Protein 5YKZ (pdb70)

B-factor: mean 19.12, std 8.6, range [11.11, 64.85]

Solvent-accessible surface area: 9987 Å² total; per-residue (Å²): 75,0,107,36,69,77,77,32,94,6,52,75,0,145,87,59,54,82,47,63,102,11,72,4,74,71,21,55,83,60,29,22,1,0,0,2,3,16,8,106,108,32,58,13,103,69,68,91,47,62,5,47,2,37,0,49,16,94,149,44,121,40,57,0,40,0,38,17,28,42,97,58,6,11,0,24,25,71,0,37,5,128,6,67,100,169,0,29,11,51,0,30,0,39,2,74,43,9,66,0,111,11,44,2,5,3,13,0,0,2,12,96,139,37,0,106,24,47,80,78,30,95,6,51,83,0,129,87,60,50,83,52,65,93,11,74,5,76,66,18,56,78,55,48,37,8,4,0,2,3,14,9,100,111,30,62,12,106,68,73,95,46,61,5,46,2,37,0,49,12,88,138,31,108,40,61,0,34,0,32,20,26,50,90,53,5,8,0,24,25,81,0,37,4,126,5,65,98,166,0,31,11,46,0,34,0,40,2,73,45,6,68,0,99,1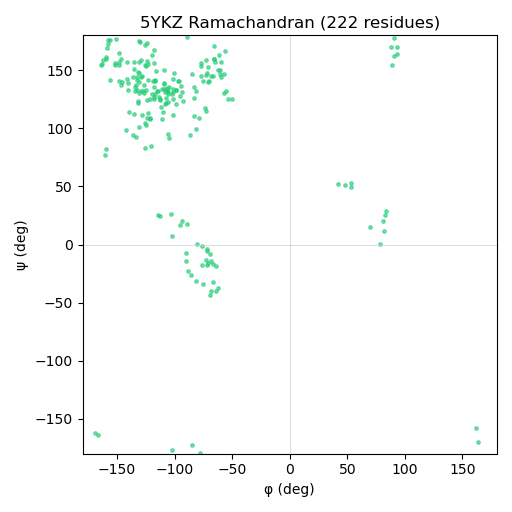7,46,2,5,4,16,0,0,10,53,46,124

Structure (mmCIF, N/CA/C/O backbone):
data_5YKZ
#
_entry.id   5YKZ
#
_cell.length_a   42.600
_cell.length_b   53.192
_cell.length_c   46.072
_cell.angle_alpha   90.00
_cell.angle_beta   109.38
_cell.angle_gamma   90.00
#
_symmetry.space_group_name_H-M   'P 1 21 1'
#
loop_
_entity.id
_entity.type
_entity.pdbx_description
1 polymer 'Capsid protein'
2 water water
#
loop_
_atom_site.group_PDB
_atom_site.id
_atom_site.type_symbol
_atom_site.label_atom_id
_atom_site.label_alt_id
_atom_site.label_comp_id
_atom_site.label_asym_id
_atom_site.label_entity_id
_atom_site.label_seq_id
_atom_site.pdbx_PDB_ins_code
_atom_site.Cartn_x
_atom_site.Cartn_y
_atom_site.Cartn_z
_atom_site.occupancy
_atom_site.B_iso_or_equiv
_atom_site.auth_seq_id
_atom_site.auth_comp_id
_atom_site.auth_asym_id
_atom_site.auth_atom_id
_atom_site.pdbx_PDB_model_num
ATOM 1 N N . ASP A 1 7 ? 1.185 23.837 11.782 1.00 30.69 7 ASP A N 1
ATOM 2 C CA . ASP A 1 7 ? 0.619 22.730 10.931 1.00 26.59 7 ASP A CA 1
ATOM 3 C C . ASP A 1 7 ? 0.972 21.361 11.528 1.00 23.62 7 ASP A C 1
ATOM 4 O O . ASP A 1 7 ? 1.659 21.325 12.565 1.00 26.08 7 ASP A O 1
ATOM 9 N N . VAL A 1 8 ? 0.395 20.316 10.939 1.00 18.53 8 VAL A N 1
ATOM 10 C CA . VAL A 1 8 ? 0.772 18.921 11.179 1.00 18.31 8 VAL A CA 1
ATOM 11 C C . VAL A 1 8 ? 0.995 18.290 9.891 1.00 18.00 8 VAL A C 1
ATOM 12 O O . VAL A 1 8 ? 0.109 18.401 9.011 1.00 21.05 8 VAL A O 1
ATOM 16 N N . ARG A 1 9 ? 2.100 17.572 9.722 1.00 15.08 9 ARG A N 1
ATOM 17 C CA . ARG A 1 9 ? 2.419 16.931 8.442 1.00 16.06 9 ARG A CA 1
ATOM 18 C C . ARG A 1 9 ? 3.034 15.590 8.619 1.00 14.92 9 ARG A C 1
ATOM 19 O O . ARG A 1 9 ? 3.679 15.344 9.614 1.00 15.78 9 ARG A O 1
ATOM 27 N N . VAL A 1 10 ? 2.929 14.759 7.599 1.00 15.19 10 VAL A N 1
ATOM 28 C CA . VAL A 1 10 ? 3.669 13.555 7.521 1.00 14.78 10 VAL A CA 1
ATOM 29 C C . VAL A 1 10 ? 5.055 13.893 7.076 1.00 15.27 10 VAL A C 1
ATOM 30 O O . VAL A 1 10 ? 5.266 14.262 5.891 1.00 20.13 10 VAL A O 1
ATOM 34 N N . ASP A 1 11 ? 6.031 13.791 7.939 1.00 14.51 11 ASP A N 1
ATOM 35 C CA . ASP A 1 11 ? 7.436 14.117 7.609 1.00 14.93 11 ASP A CA 1
ATOM 36 C C . ASP A 1 11 ? 8.116 12.981 6.904 1.00 16.91 11 ASP A C 1
ATOM 37 O O . ASP A 1 11 ? 9.165 13.243 6.250 1.00 18.43 11 ASP A O 1
ATOM 42 N N . LYS A 1 12 ? 7.752 11.763 7.192 1.00 16.00 12 LYS A N 1
ATOM 43 C CA . LYS A 1 12 ? 8.400 10.541 6.630 1.00 17.86 12 LYS A CA 1
ATOM 44 C C . LYS A 1 12 ? 7.427 9.408 6.676 1.00 16.48 12 LYS A C 1
ATOM 45 O O . LYS A 1 12 ? 6.620 9.357 7.584 1.00 16.84 12 LYS A O 1
ATOM 51 N N . ALA A 1 13 ? 7.388 8.546 5.669 1.00 16.90 13 ALA A N 1
ATOM 52 C CA . ALA A 1 13 ? 6.565 7.290 5.601 1.00 16.44 13 ALA A CA 1
ATOM 53 C C . ALA A 1 13 ? 7.574 6.144 5.491 1.00 16.19 13 ALA A C 1
ATOM 54 O O . ALA A 1 13 ? 8.490 6.180 4.641 1.00 16.41 13 ALA A O 1
ATOM 56 N N . VAL A 1 14 ? 7.497 5.175 6.377 1.00 13.90 14 VAL A N 1
ATOM 57 C CA . VAL A 1 14 ? 8.475 4.098 6.495 1.00 13.87 14 VAL A CA 1
ATOM 58 C C . VAL A 1 14 ? 7.754 2.769 6.556 1.00 12.85 14 VAL A C 1
ATOM 59 O O . VAL A 1 14 ? 6.671 2.708 7.169 1.00 14.83 14 VAL A O 1
ATOM 63 N N . ASN A 1 15 ? 8.311 1.730 6.054 1.00 12.13 15 ASN A N 1
ATOM 64 C CA . ASN A 1 15 ? 7.798 0.414 6.252 1.00 12.90 15 ASN A CA 1
ATOM 65 C C . ASN A 1 15 ? 8.267 -0.214 7.521 1.00 12.04 15 ASN A C 1
ATOM 66 O O . ASN A 1 15 ? 9.417 -0.017 7.944 1.00 12.60 15 ASN A O 1
ATOM 71 N N . PHE A 1 16 ? 7.436 -1.024 8.121 1.00 12.35 16 PHE A N 1
AT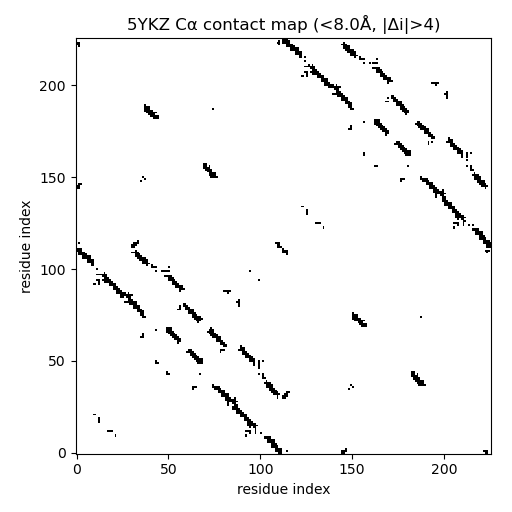OM 72 C CA . PHE A 1 16 ? 7.855 -1.872 9.229 1.00 12.29 16 PHE A CA 1
ATOM 73 C C . PHE A 1 16 ? 8.824 -2.948 8.734 1.00 12.44 16 PHE A C 1
ATOM 74 O O . PHE A 1 16 ? 8.688 -3.491 7.668 1.00 12.39 16 PHE A O 1
ATOM 82 N N . ILE A 1 17 ? 9.769 -3.257 9.625 1.00 12.37 17 ILE A N 1
ATOM 83 C CA . ILE A 1 17 ? 10.634 -4.399 9.420 1.00 12.83 17 ILE A CA 1
ATOM 84 C C . ILE A 1 17 ? 9.809 -5.685 9.487 1.00 12.43 17 ILE A C 1
ATOM 85 O O . ILE A 1 17 ? 8.634 -5.720 9.857 1.00 13.42 17 ILE A O 1
ATOM 90 N N . LYS A 1 18 ? 10.506 -6.734 9.114 1.00 12.88 18 LYS A N 1
ATOM 91 C CA . LYS A 1 18 ? 9.947 -8.094 8.969 1.00 13.62 18 LYS A CA 1
ATOM 92 C C . LYS A 1 18 ? 10.834 -8.996 9.838 1.00 13.89 18 LYS A C 1
ATOM 93 O O . LYS A 1 18 ? 11.787 -9.615 9.318 1.00 15.20 18 LYS A O 1
ATOM 99 N N . PRO A 1 19 ? 10.582 -9.073 11.134 1.00 13.97 19 PRO A N 1
ATOM 100 C CA . PRO A 1 19 ? 11.484 -9.843 11.999 1.00 14.53 19 PRO A CA 1
ATOM 101 C C . PRO A 1 19 ? 11.554 -11.289 11.620 1.00 15.04 19 PRO A C 1
ATOM 102 O O . PRO A 1 19 ? 10.592 -11.865 11.126 1.00 16.66 19 PRO A O 1
ATOM 106 N N . GLU A 1 20 ? 12.710 -11.887 11.882 1.00 16.16 20 GLU A N 1
ATOM 107 C CA . GLU A 1 20 ? 13.036 -13.184 11.387 1.00 17.44 20 GLU A CA 1
ATOM 108 C C . GLU A 1 20 ? 12.341 -14.369 12.106 1.00 16.22 20 GLU A C 1
ATOM 109 O O . GLU A 1 20 ? 12.128 -15.428 11.519 1.00 17.30 20 GLU A O 1
ATOM 115 N N . VAL A 1 21 ? 12.107 -14.236 13.401 1.00 14.70 21 VAL A N 1
ATOM 116 C CA . VAL A 1 21 ? 11.627 -15.321 14.234 1.00 14.66 21 VAL A CA 1
ATOM 117 C C . VAL A 1 21 ? 10.286 -14.996 14.785 1.00 14.70 21 VAL A C 1
ATOM 118 O O . VAL A 1 21 ? 10.070 -13.937 15.415 1.00 14.30 21 VAL A O 1
ATOM 122 N N . SER A 1 22 ? 9.325 -15.898 14.643 1.00 14.29 22 SER A N 1
ATOM 123 C CA . SER A 1 22 ? 7.976 -15.695 15.154 1.00 13.92 22 SER A CA 1
ATOM 124 C C . SER A 1 22 ? 7.994 -15.392 16.593 1.00 13.64 22 SER A C 1
ATOM 125 O O . SER A 1 22 ? 8.645 -16.167 17.382 1.00 14.87 22 SER A O 1
ATOM 128 N N . GLY A 1 23 ? 7.291 -14.384 17.045 1.00 13.68 23 GLY A N 1
ATOM 129 C CA . GLY A 1 23 ? 7.174 -14.061 18.418 1.00 14.77 23 GLY A CA 1
ATOM 130 C C . GLY A 1 23 ? 8.405 -13.518 19.134 1.00 13.93 23 GLY A C 1
ATOM 131 O O . GLY A 1 23 ? 8.375 -13.411 20.386 1.00 14.98 23 GLY A O 1
ATOM 132 N N . VAL A 1 24 ? 9.422 -13.094 18.411 1.00 13.66 24 VAL A N 1
ATOM 133 C CA . VAL A 1 24 ? 10.629 -12.534 18.978 1.00 13.67 24 VAL A CA 1
ATOM 134 C C . VAL A 1 24 ? 10.790 -11.147 18.359 1.00 13.08 24 VAL A C 1
ATOM 135 O O . VAL A 1 24 ? 10.988 -10.986 17.136 1.00 13.78 24 VAL A O 1
ATOM 139 N N . ALA A 1 25 ? 10.673 -10.118 19.156 1.00 14.14 25 ALA A N 1
ATOM 140 C CA . ALA A 1 25 ? 10.767 -8.739 18.606 1.00 13.99 25 ALA A CA 1
ATOM 141 C C . ALA A 1 25 ? 12.171 -8.398 18.186 1.00 13.89 25 ALA A C 1
ATOM 142 O O . ALA A 1 25 ? 13.215 -8.962 18.722 1.00 15.73 25 ALA A O 1
ATOM 144 N N . GLU A 1 26 ? 12.285 -7.501 17.213 1.00 13.96 26 GLU A N 1
ATOM 145 C CA . GLU A 1 26 ? 13.500 -6.887 16.798 1.00 13.99 26 GLU A CA 1
ATOM 146 C C . GLU A 1 26 ? 13.409 -5.391 16.822 1.00 13.66 26 GLU A C 1
ATOM 147 O O . GLU A 1 26 ? 12.294 -4.818 16.735 1.00 13.80 26 GLU A O 1
ATOM 153 N N . ILE A 1 27 ? 14.534 -4.738 16.964 1.00 13.87 27 ILE A N 1
ATOM 154 C CA . ILE A 1 27 ? 14.601 -3.276 16.963 1.00 13.66 27 ILE A CA 1
ATOM 155 C C . ILE A 1 27 ? 14.602 -2.716 15.549 1.00 12.84 27 ILE A C 1
ATOM 156 O O . ILE A 1 27 ? 15.405 -3.165 14.702 1.00 15.38 27 ILE A O 1
ATOM 161 N N . GLN A 1 28 ? 13.756 -1.725 15.307 1.00 13.14 28 GLN A N 1
ATOM 162 C CA . GLN A 1 28 ? 13.736 -0.921 14.104 1.00 13.20 28 GLN A CA 1
ATOM 163 C C . GLN A 1 28 ? 14.144 0.451 14.496 1.00 12.69 28 GLN A C 1
ATOM 164 O O . GLN A 1 28 ? 13.517 1.085 15.321 1.00 13.60 28 GLN A O 1
ATOM 170 N N . THR A 1 29 ? 15.178 0.967 1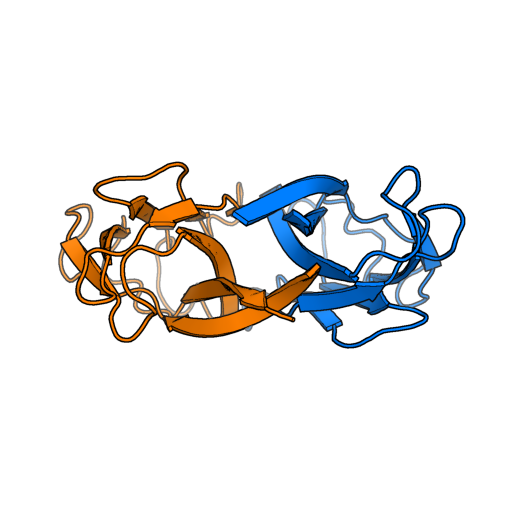3.857 1.00 14.02 29 THR A N 1
ATOM 171 C CA . THR A 1 29 ? 15.669 2.286 14.083 1.00 14.15 29 THR A CA 1
ATOM 172 C C . THR A 1 29 ? 15.296 3.220 12.947 1.00 14.58 29 THR A C 1
ATOM 173 O O . THR A 1 29 ? 15.402 2.824 11.754 1.00 17.02 29 THR A O 1
ATOM 177 N N . VAL A 1 30 ? 14.724 4.362 13.218 1.00 13.10 30 VAL A N 1
ATOM 178 C CA . VAL A 1 30 ? 14.452 5.351 12.270 1.00 13.33 30 VAL A CA 1
ATOM 179 C C . VAL A 1 30 ? 15.399 6.479 12.434 1.00 12.52 30 VAL A C 1
ATOM 180 O O . VAL A 1 30 ? 15.574 7.007 13.555 1.00 13.37 30 VAL A O 1
ATOM 184 N N . THR A 1 31 ? 15.991 6.927 11.357 1.00 13.03 31 THR A N 1
ATOM 185 C CA . THR A 1 31 ? 17.056 7.958 11.388 1.00 13.64 31 THR A CA 1
ATOM 186 C C . THR A 1 31 ? 16.688 9.094 10.492 1.00 13.31 31 THR A C 1
ATOM 187 O O . THR A 1 31 ? 15.716 9.114 9.724 1.00 15.03 31 THR A O 1
ATOM 191 N N . GLY A 1 32 ? 17.482 10.153 10.573 1.00 14.85 32 GLY A N 1
ATOM 192 C CA . GLY A 1 32 ? 17.420 11.299 9.658 1.00 15.64 32 GLY A CA 1
ATOM 193 C C . GLY A 1 32 ? 16.345 12.298 10.008 1.00 15.79 32 GLY A C 1
ATOM 194 O O . GLY A 1 32 ? 16.016 13.145 9.134 1.00 18.68 32 GLY A O 1
ATOM 195 N N . LEU A 1 33 ? 15.708 12.226 11.185 1.00 14.00 33 LEU A N 1
ATOM 196 C CA . LEU A 1 33 ? 14.624 13.094 11.576 1.00 14.25 33 LEU A CA 1
ATOM 197 C C . LEU A 1 33 ? 15.199 14.335 12.272 1.00 13.95 33 LEU A C 1
ATOM 198 O O . LEU A 1 33 ? 16.418 14.500 12.433 1.00 15.02 33 LEU A O 1
ATOM 203 N N . SER A 1 34 ? 14.332 15.254 12.673 1.00 14.02 34 SER A N 1
ATOM 204 C CA . SER A 1 34 ? 14.775 16.431 13.417 1.00 15.21 34 SER A CA 1
ATOM 205 C C . SER A 1 34 ? 15.210 16.110 14.795 1.00 14.33 34 SER A C 1
ATOM 206 O O . SER A 1 34 ? 14.545 15.257 15.447 1.00 15.82 34 SER A O 1
ATOM 209 N N . PRO A 1 35 ? 16.270 16.675 15.349 1.00 14.53 35 PRO A N 1
ATOM 210 C CA . PRO A 1 35 ? 16.682 16.374 16.708 1.00 15.44 35 PRO A CA 1
ATOM 211 C C . PRO A 1 35 ? 15.647 16.719 17.775 1.00 13.62 35 PRO A C 1
ATOM 212 O O . PRO A 1 35 ? 15.014 17.768 17.623 1.00 14.72 35 PRO A O 1
ATOM 216 N N . SER A 1 36 ? 15.605 15.949 18.801 1.00 13.27 36 SER A N 1
ATOM 217 C CA . SER A 1 36 ? 14.815 16.188 19.977 1.00 13.44 36 SER A CA 1
ATOM 218 C C . SER A 1 36 ? 13.408 16.711 19.626 1.00 13.91 36 SER A C 1
ATOM 219 O O . SER A 1 36 ? 12.979 17.755 20.149 1.00 15.13 36 SER A O 1
ATOM 222 N N . THR A 1 37 ? 12.723 16.002 18.757 1.00 13.36 37 THR A N 1
ATOM 223 C CA . THR A 1 37 ? 11.427 16.385 18.226 1.00 13.98 37 THR A CA 1
ATOM 224 C C . THR A 1 37 ? 10.411 15.282 18.506 1.00 13.90 37 THR A C 1
ATOM 225 O O . THR A 1 37 ? 10.681 14.125 18.419 1.00 14.36 37 THR A O 1
ATOM 229 N N . SER A 1 38 ? 9.226 15.737 18.829 1.00 14.01 38 SER A N 1
ATOM 230 C CA . SER A 1 38 ? 8.089 14.841 19.130 1.00 14.02 38 SER A CA 1
ATOM 231 C C . SER A 1 38 ? 7.410 14.407 17.834 1.00 14.96 38 SER A C 1
ATOM 232 O O . SER A 1 38 ? 6.947 15.267 17.062 1.00 16.05 38 SER A O 1
ATOM 235 N N . TYR A 1 39 ? 7.277 13.131 17.651 1.00 12.92 39 TYR A N 1
ATOM 236 C CA . TYR A 1 39 ? 6.569 12.584 16.494 1.00 13.18 39 TYR A CA 1
ATOM 237 C C . TYR A 1 39 ? 5.437 11.685 16.986 1.00 12.80 39 TYR A C 1
ATOM 238 O O . TYR A 1 39 ? 5.479 11.064 18.013 1.00 14.45 39 TYR A O 1
ATOM 247 N N . LEU A 1 40 ? 4.441 11.559 16.126 1.00 13.16 40 LEU A N 1
ATOM 248 C CA . LEU A 1 40 ? 3.293 10.632 16.294 1.00 12.08 40 LEU A CA 1
ATOM 249 C C . LEU A 1 40 ? 3.317 9.679 15.114 1.00 11.95 40 LEU A C 1
ATOM 250 O O . LEU A 1 40 ? 3.443 10.116 13.967 1.00 13.66 40 LEU A O 1
ATOM 255 N N . LEU A 1 41 ? 3.244 8.408 15.389 1.00 12.52 41 LEU A N 1
ATOM 256 C CA . LEU A 1 41 ? 3.285 7.358 14.349 1.00 13.21 41 LEU A CA 1
ATOM 257 C C . LEU A 1 41 ? 1.920 6.689 14.260 1.00 12.08 41 LEU A C 1
ATOM 258 O O . LEU A 1 41 ? 1.343 6.270 15.258 1.00 12.88 41 LEU A O 1
ATOM 263 N N . THR A 1 42 ? 1.430 6.519 13.016 1.00 12.70 42 THR A N 1
ATOM 264 C CA . THR A 1 42 ? 0.147 5.875 12.752 1.00 12.76 42 THR A CA 1
ATOM 265 C C . THR A 1 42 ? 0.324 4.784 11.702 1.00 12.26 42 THR A C 1
ATOM 266 O O . THR A 1 42 ? 1.142 4.968 10.786 1.00 13.10 42 THR A O 1
ATOM 270 N N . PRO A 1 43 ? -0.382 3.705 11.818 1.00 12.76 43 PRO A N 1
ATOM 271 C CA . PRO A 1 43 ? -0.209 2.595 10.841 1.00 13.21 43 PRO A CA 1
ATOM 272 C C . PRO A 1 43 ? -0.868 2.813 9.502 1.00 12.51 43 PRO A C 1
ATOM 273 O O . PRO A 1 43 ? -1.862 3.540 9.399 1.00 14.04 43 PRO A O 1
ATOM 277 N N . ALA A 1 44 ? -0.321 2.169 8.471 1.00 11.84 44 ALA A N 1
ATOM 278 C CA . ALA A 1 44 ? -0.947 2.205 7.164 1.00 12.19 44 ALA A CA 1
ATOM 279 C C . ALA A 1 44 ? -0.384 1.079 6.306 1.00 11.53 44 ALA A C 1
ATOM 280 O O . ALA A 1 44 ? 0.784 0.666 6.522 1.00 13.04 44 ALA A O 1
ATOM 282 N N . PHE A 1 45 ? -1.108 0.597 5.305 1.00 11.50 45 PHE A N 1
ATOM 283 C CA . PHE A 1 45 ? -0.553 -0.314 4.341 1.00 12.05 45 PHE A CA 1
ATOM 284 C C . PHE A 1 45 ? -1.391 -0.284 3.122 1.00 11.89 45 PHE A C 1
ATOM 285 O O . PHE A 1 45 ? -2.576 0.106 3.126 1.00 12.04 45 PHE A O 1
ATOM 293 N N . LEU A 1 46 ? -0.819 -0.758 1.997 1.00 12.36 46 LEU A N 1
ATOM 294 C CA . LEU A 1 46 ? -1.391 -0.567 0.675 1.00 12.87 46 LEU A CA 1
ATOM 295 C C . LEU A 1 46 ? -1.423 -1.830 -0.094 1.00 12.22 46 LEU A C 1
ATOM 296 O O . LEU A 1 46 ? -0.389 -2.423 -0.388 1.00 13.01 46 LEU A O 1
ATOM 301 N N . GLU A 1 47 ? -2.622 -2.229 -0.511 1.00 12.98 47 GLU A N 1
ATOM 302 C CA . GLU A 1 47 ? -2.799 -3.315 -1.517 1.00 13.27 47 GLU A CA 1
ATOM 303 C C . GLU A 1 47 ? -2.082 -4.580 -1.151 1.00 12.91 47 GLU A C 1
ATOM 304 O O . GLU A 1 47 ? -1.398 -5.191 -1.992 1.00 13.53 47 GLU A O 1
ATOM 310 N N . GLN A 1 48 ? -2.253 -5.074 0.069 1.00 12.56 48 GLN A N 1
ATOM 311 C CA . GLN A 1 48 ? -1.554 -6.257 0.527 1.00 12.51 48 GLN A CA 1
ATOM 312 C C . GLN A 1 48 ? -2.445 -7.459 0.452 1.00 13.30 48 GLN A C 1
ATOM 313 O O . GLN A 1 48 ? -3.670 -7.408 0.637 1.00 14.43 48 GLN A O 1
ATOM 319 N N . ASN A 1 49 ? -1.863 -8.623 0.178 1.00 13.10 49 ASN A N 1
ATOM 320 C CA . ASN A 1 49 ? -2.524 -9.893 0.206 1.00 13.30 49 ASN A CA 1
ATOM 321 C C . ASN A 1 49 ? -2.064 -10.638 1.456 1.00 12.33 49 ASN A C 1
ATOM 322 O O . ASN A 1 49 ? -0.998 -11.286 1.397 1.00 12.90 49 ASN A O 1
ATOM 327 N N . PHE A 1 50 ? -2.812 -10.562 2.557 1.00 13.19 50 PHE A N 1
ATOM 328 C CA . PHE A 1 50 ? -2.441 -11.182 3.799 1.00 13.14 50 PHE A CA 1
ATOM 329 C C . PHE A 1 50 ? -2.767 -12.651 3.842 1.00 13.70 50 PHE A C 1
ATOM 330 O O . PHE A 1 50 ? -2.425 -13.341 4.819 1.00 14.68 50 PHE A O 1
ATOM 338 N N . GLN A 1 51 ? -3.323 -13.139 2.760 1.00 14.72 51 GLN A N 1
ATOM 339 C CA . GLN A 1 51 ? -3.614 -14.605 2.604 1.00 15.42 51 GLN A CA 1
ATOM 340 C C . GLN A 1 51 ? -2.779 -15.175 1.514 1.00 15.79 51 GLN A C 1
ATOM 341 O O . GLN A 1 51 ? -3.166 -16.290 1.035 1.00 18.21 51 GLN A O 1
ATOM 347 N N . SER A 1 52 ? -1.633 -14.606 1.188 1.00 14.30 52 SER A N 1
ATOM 348 C CA . SER A 1 52 ? -0.738 -15.082 0.136 1.00 15.40 52 SER A CA 1
ATOM 349 C C . SER A 1 52 ? -0.029 -16.356 0.542 1.00 16.55 52 SER A C 1
ATOM 350 O O . SER A 1 52 ? 0.639 -16.996 -0.354 1.00 17.37 52 SER A O 1
ATOM 353 N N . GLU A 1 53 ? -0.051 -16.745 1.793 1.00 14.67 53 GLU A N 1
ATOM 354 C CA . GLU A 1 53 ? 0.484 -17.964 2.341 1.00 15.25 53 GLU A CA 1
ATOM 355 C C . GLU A 1 53 ? -0.224 -18.239 3.641 1.00 14.59 53 GLU A C 1
ATOM 356 O O . GLU A 1 53 ? -1.020 -17.382 4.118 1.00 15.65 53 GLU A O 1
ATOM 362 N N . ALA A 1 54 ? 0.001 -19.382 4.244 1.00 16.26 54 ALA A N 1
ATOM 363 C CA . ALA A 1 54 ? -0.707 -19.767 5.474 1.00 16.73 54 ALA A CA 1
ATOM 364 C C . ALA A 1 54 ? -0.489 -18.802 6.632 1.00 14.20 54 ALA A C 1
ATOM 365 O O . ALA A 1 54 ? 0.534 -18.148 6.704 1.00 16.20 54 ALA A O 1
ATOM 367 N N . GLY A 1 55 ? -1.401 -18.813 7.530 1.00 15.59 55 GLY A N 1
ATOM 368 C CA . GLY A 1 55 ? -1.235 -18.112 8.785 1.00 14.95 55 GLY A CA 1
ATOM 369 C C . GLY A 1 55 ? -1.741 -16.671 8.766 1.00 13.55 55 GLY A C 1
ATOM 370 O O . GLY A 1 55 ? -2.164 -16.201 7.709 1.00 14.95 55 GLY A O 1
ATOM 371 N N . ILE A 1 56 ? -1.651 -15.989 9.911 1.00 13.88 56 ILE A N 1
ATOM 372 C CA . ILE A 1 56 ? -2.243 -14.670 10.112 1.00 12.98 56 ILE A CA 1
ATOM 373 C C . ILE A 1 56 ? -1.152 -13.674 10.308 1.00 13.08 56 ILE A C 1
ATOM 374 O O . ILE A 1 56 ? -0.270 -13.844 11.172 1.00 13.03 56 ILE A O 1
ATOM 379 N N . TYR A 1 57 ? -1.204 -12.548 9.603 1.00 12.87 57 TYR A N 1
ATOM 380 C CA . TYR A 1 57 ? -0.323 -11.392 9.838 1.00 12.20 57 TYR A CA 1
ATOM 381 C C . TYR A 1 57 ? -0.749 -10.684 11.099 1.00 12.31 57 TYR A C 1
ATOM 382 O O . TYR A 1 57 ? -1.834 -10.120 11.161 1.00 12.33 57 TYR A O 1
ATOM 391 N N . ILE A 1 58 ? 0.122 -10.647 12.098 1.00 11.93 58 ILE A N 1
ATOM 392 C CA . ILE A 1 58 ? -0.111 -9.917 13.327 1.00 11.92 58 ILE A CA 1
ATOM 393 C C . ILE A 1 58 ? 1.180 -9.261 13.712 1.00 11.82 58 ILE A C 1
ATOM 394 O O . ILE A 1 58 ? 2.191 -9.909 14.004 1.00 13.36 58 ILE A O 1
ATOM 399 N N . LEU A 1 59 ? 1.190 -7.921 13.680 1.00 11.77 59 LEU A N 1
ATOM 400 C CA . LEU A 1 59 ? 2.320 -7.124 14.034 1.00 12.41 59 LEU A CA 1
ATOM 401 C C . LEU A 1 59 ? 1.988 -6.282 15.237 1.00 11.57 59 LEU A C 1
ATOM 402 O O . LEU A 1 59 ? 0.836 -5.754 15.344 1.00 13.09 59 LEU A O 1
ATOM 407 N N . SER A 1 60 ? 2.908 -6.124 16.154 1.00 12.45 60 SER A N 1
ATOM 408 C CA . SER A 1 60 ? 2.822 -5.168 17.262 1.00 13.62 60 SER A CA 1
ATOM 409 C C . SER A 1 60 ? 4.105 -4.312 17.237 1.00 12.80 60 SER A C 1
ATOM 410 O O . SER A 1 60 ? 5.217 -4.875 17.086 1.00 14.07 60 SER A O 1
ATOM 413 N N . ALA A 1 61 ? 3.983 -3.059 17.429 1.00 12.03 61 ALA A N 1
ATOM 414 C CA . ALA A 1 61 ? 5.129 -2.158 17.546 1.00 13.20 61 ALA A CA 1
ATOM 415 C C . ALA A 1 61 ? 4.953 -1.224 18.698 1.00 12.44 61 ALA A C 1
ATOM 416 O O . ALA A 1 61 ? 3.883 -0.673 18.942 1.00 13.80 61 ALA A O 1
ATOM 418 N N . THR A 1 62 ? 6.036 -1.052 19.487 1.00 13.17 62 THR A N 1
ATOM 419 C CA . THR A 1 62 ? 6.074 -0.144 20.618 1.00 14.28 62 THR A CA 1
ATOM 420 C C . THR A 1 62 ? 7.393 0.626 20.572 1.00 13.11 62 THR A C 1
ATOM 421 O O . THR A 1 62 ? 8.382 0.153 20.048 1.00 14.79 62 THR A O 1
ATOM 425 N N . PRO A 1 63 ? 7.404 1.851 21.094 1.00 13.69 63 PRO A N 1
ATOM 426 C CA . PRO A 1 63 ? 8.641 2.598 21.158 1.00 14.05 63 PRO A CA 1
ATOM 427 C C . PRO A 1 63 ? 9.514 2.094 22.291 1.00 14.09 63 PRO A C 1
ATOM 428 O O . PRO A 1 63 ? 8.993 1.691 23.337 1.00 15.45 63 PRO A O 1
ATOM 432 N N . VAL A 1 64 ? 10.826 2.085 22.134 1.00 1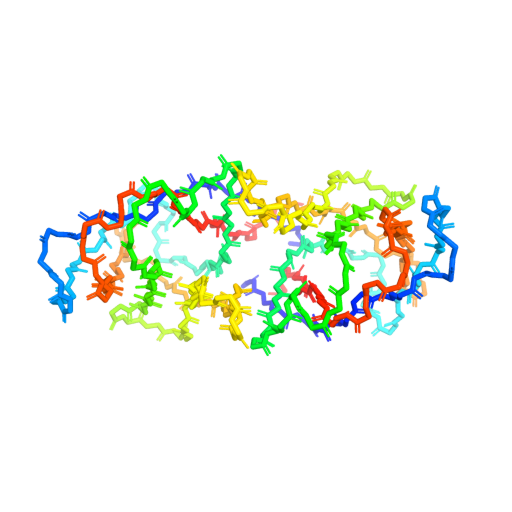4.80 64 VAL A N 1
ATOM 433 C CA . VAL A 1 64 ? 11.676 1.772 23.268 1.00 14.79 64 VAL A CA 1
ATOM 434 C C . VAL A 1 64 ? 11.513 2.833 24.308 1.00 17.61 64 VAL A C 1
ATOM 435 O O . VAL A 1 64 ? 11.623 2.511 25.537 1.00 18.44 64 VAL A O 1
ATOM 439 N N . GLU A 1 65 ? 11.414 4.074 23.944 1.00 15.23 65 GLU A N 1
ATOM 440 C CA . GLU A 1 65 ? 11.251 5.142 24.876 1.00 17.15 65 GLU A CA 1
ATOM 441 C C . GLU A 1 65 ? 10.095 6.001 24.380 1.00 16.80 65 GLU A C 1
ATOM 442 O O . GLU A 1 65 ? 10.256 6.749 23.448 1.00 23.79 65 GLU A O 1
ATOM 448 N N . GLY A 1 66 ? 8.928 5.892 24.897 1.00 16.02 66 GLY A N 1
ATOM 449 C CA . GLY A 1 66 ? 7.734 6.670 24.442 1.00 16.72 66 GLY A CA 1
ATOM 450 C C . GLY A 1 66 ? 6.481 6.058 24.883 1.00 15.18 66 GLY A C 1
ATOM 451 O O . GLY A 1 66 ? 6.470 5.317 25.901 1.00 18.33 66 GLY A O 1
ATOM 452 N N . GLU A 1 67 ? 5.427 6.360 24.224 1.00 14.89 67 GLU A N 1
ATOM 453 C CA . GLU A 1 67 ? 4.106 5.840 24.642 1.00 16.94 67 GLU A CA 1
ATOM 454 C C . GLU A 1 67 ? 3.412 5.212 23.472 1.00 14.10 67 GLU A C 1
ATOM 455 O O . GLU A 1 67 ? 3.592 5.639 22.290 1.00 15.72 67 GLU A O 1
ATOM 461 N N . GLY A 1 68 ? 2.450 4.341 23.743 1.00 15.58 68 GLY A N 1
ATOM 462 C CA . GLY A 1 68 ? 1.542 3.829 22.719 1.00 14.92 68 GLY A CA 1
ATOM 463 C C . GLY A 1 68 ? 2.006 2.548 22.105 1.00 15.23 68 GLY A C 1
ATOM 464 O O . GLY A 1 68 ? 3.154 2.106 22.289 1.00 15.88 68 GLY A O 1
ATOM 465 N N . THR A 1 69 ? 1.146 1.938 21.342 1.00 14.62 69 THR A N 1
ATOM 466 C CA . THR A 1 69 ? 1.393 0.681 20.657 1.00 15.49 69 THR A CA 1
ATOM 467 C C . THR A 1 69 ? 0.643 0.722 19.348 1.00 15.27 69 THR A C 1
ATOM 468 O O . THR A 1 69 ? -0.546 1.103 19.314 1.00 17.43 69 THR A O 1
ATOM 472 N N . ILE A 1 70 ? 1.235 0.280 18.263 1.00 13.09 70 ILE A N 1
ATOM 473 C CA . ILE A 1 70 ? 0.555 0.035 16.978 1.00 12.52 70 ILE A CA 1
ATOM 474 C C . ILE A 1 70 ? 0.271 -1.426 16.879 1.00 13.13 70 ILE A C 1
ATOM 475 O O . ILE A 1 70 ? 1.156 -2.262 17.111 1.00 13.42 70 ILE A O 1
ATOM 480 N N . SER A 1 71 ? -0.969 -1.742 16.496 1.00 13.01 71 SER A N 1
ATOM 481 C CA . SER A 1 71 ? -1.432 -3.082 16.290 1.00 12.95 71 SER A CA 1
ATOM 482 C C . SER A 1 71 ? -1.994 -3.287 14.910 1.00 12.08 71 SER A C 1
ATOM 483 O O . SER A 1 71 ? -2.924 -2.567 14.516 1.00 13.30 71 SER A O 1
ATOM 486 N N . ILE A 1 72 ? -1.468 -4.244 14.201 1.00 11.55 72 ILE A N 1
ATOM 487 C CA . ILE A 1 72 ? -2.038 -4.638 12.922 1.00 12.40 72 ILE A CA 1
ATOM 488 C C . ILE A 1 72 ? -2.313 -6.152 12.988 1.00 13.19 72 ILE A C 1
ATOM 489 O O . ILE A 1 72 ? -1.328 -6.945 12.957 1.00 15.39 72 ILE A O 1
ATOM 494 N N . ASN A 1 73 ? -3.541 -6.541 13.144 1.00 12.56 73 ASN A N 1
ATOM 495 C CA . ASN A 1 73 ? -3.922 -7.926 13.303 1.00 13.63 73 ASN A CA 1
ATOM 496 C C . ASN A 1 73 ? -4.932 -8.244 12.243 1.00 12.09 73 ASN A C 1
ATOM 497 O O . ASN A 1 73 ? -6.050 -7.733 12.311 1.00 13.34 73 ASN A O 1
ATOM 502 N N . MET A 1 74 ? -4.543 -9.032 11.243 1.00 12.36 74 MET A N 1
ATOM 503 C CA . MET A 1 74 ? -5.370 -9.286 10.088 1.00 13.01 74 MET A CA 1
ATOM 504 C C . MET A 1 74 ? -6.193 -10.558 10.265 1.00 13.44 74 MET A C 1
ATOM 505 O O . MET A 1 74 ? -6.741 -11.066 9.294 1.00 16.01 74 MET A O 1
ATOM 510 N N . ASP A 1 75 ? -6.388 -11.026 11.463 1.00 13.51 75 ASP A N 1
ATOM 511 C CA . ASP A 1 75 ? -7.301 -12.147 11.743 1.00 14.30 75 ASP A CA 1
ATOM 512 C C . ASP A 1 75 ? -8.646 -11.846 11.065 1.00 15.24 75 ASP A C 1
ATOM 513 O O . ASP A 1 75 ? -9.266 -10.865 11.395 1.00 15.23 75 ASP A O 1
ATOM 518 N N . PRO A 1 76 ? -9.164 -12.742 10.208 1.00 16.76 76 PRO A N 1
ATOM 519 C CA . PRO A 1 76 ? -10.414 -12.444 9.554 1.00 17.98 76 PRO A CA 1
ATOM 520 C C . PRO A 1 76 ? -11.614 -12.423 10.455 1.00 15.36 76 PRO A C 1
ATOM 521 O O . PRO A 1 76 ? -12.652 -11.872 10.061 1.00 18.52 76 PRO A O 1
ATOM 525 N N . THR A 1 77 ? -11.524 -12.916 11.603 1.00 16.37 77 THR A N 1
ATOM 526 C CA . THR A 1 77 ? -12.569 -12.899 12.604 1.00 20.35 77 THR A CA 1
ATOM 527 C C . THR A 1 77 ? -12.575 -11.683 13.501 1.00 19.70 77 THR A C 1
ATOM 528 O O . THR A 1 77 ? -13.589 -11.394 14.185 1.00 22.01 77 THR A O 1
ATOM 532 N N . VAL A 1 78 ? -11.438 -11.001 13.626 1.00 16.20 78 VAL A N 1
ATOM 533 C CA . VAL A 1 78 ? -11.238 -9.959 14.600 1.00 15.13 78 VAL A CA 1
ATOM 534 C C . VAL A 1 78 ? -10.043 -9.092 14.112 1.00 15.05 78 VAL A C 1
ATOM 535 O O . VAL A 1 78 ? -8.909 -9.363 14.429 1.00 15.80 78 VAL A O 1
ATOM 539 N N . THR A 1 79 ? -10.366 -8.165 13.200 1.00 12.82 79 THR A N 1
ATOM 540 C CA . THR A 1 79 ? -9.318 -7.456 12.451 1.00 12.55 79 THR A CA 1
ATOM 541 C C . THR A 1 79 ? -9.116 -6.085 13.056 1.00 12.37 79 THR A C 1
ATOM 542 O O . THR A 1 79 ? -10.093 -5.351 13.331 1.00 12.52 79 THR A O 1
ATOM 546 N N . THR A 1 80 ? -7.862 -5.702 13.265 1.00 12.21 80 THR A N 1
ATOM 547 C CA . THR A 1 80 ? -7.497 -4.451 13.913 1.00 11.88 80 THR A CA 1
ATOM 548 C C . THR A 1 80 ? -6.386 -3.777 13.121 1.00 11.60 80 THR A C 1
ATOM 549 O O . THR 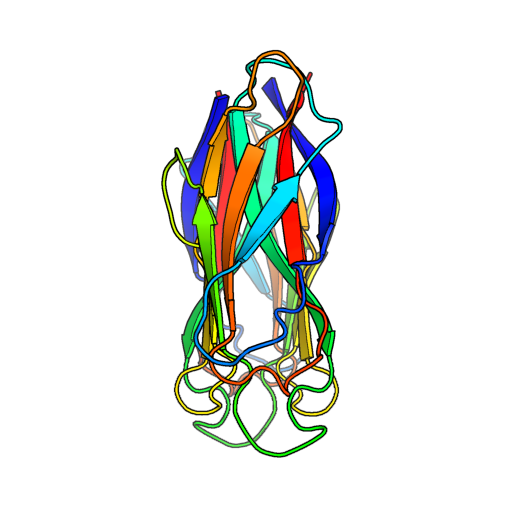A 1 80 ? -5.360 -4.424 12.832 1.00 12.63 80 THR A O 1
ATOM 553 N N . VAL A 1 81 ? -6.525 -2.497 12.839 1.00 11.59 81 VAL A N 1
ATOM 554 C CA . VAL A 1 81 ? -5.443 -1.665 12.361 1.00 12.09 81 VAL A CA 1
ATOM 555 C C . VAL A 1 81 ? -5.573 -0.377 13.148 1.00 11.68 81 VAL A C 1
ATOM 556 O O . VAL A 1 81 ? -6.405 0.466 12.845 1.00 12.31 81 VAL A O 1
ATOM 560 N N . SER A 1 82 ? -4.841 -0.273 14.257 1.00 11.98 82 SER A N 1
ATOM 561 C CA . SER A 1 82 ? -5.123 0.741 15.219 1.00 13.89 82 SER A CA 1
ATOM 562 C C . SER A 1 82 ? -3.937 1.052 16.107 1.00 13.40 82 SER A C 1
ATOM 563 O O . SER A 1 82 ? -2.888 0.405 16.059 1.00 13.90 82 SER A O 1
ATOM 566 N N . GLY A 1 83 ? -4.104 2.047 16.968 1.00 13.38 83 GLY A N 1
ATOM 567 C CA . GLY A 1 83 ? -3.046 2.439 17.886 1.00 13.71 83 GLY A CA 1
ATOM 568 C C . GLY A 1 83 ? -2.189 3.509 17.208 1.00 12.98 83 GLY A C 1
ATOM 569 O O . GLY A 1 83 ? -2.162 3.708 16.023 1.00 15.34 83 GLY A O 1
ATOM 570 N N . PHE A 1 84 ? -1.459 4.196 18.040 1.00 13.74 84 PHE A N 1
ATOM 571 C CA . PHE A 1 84 ? -0.496 5.213 17.601 1.00 13.59 84 PHE A CA 1
ATOM 572 C C . PHE A 1 84 ? 0.594 5.307 18.610 1.00 14.18 84 PHE A C 1
ATOM 573 O O . PHE A 1 84 ? 0.423 4.904 19.816 1.00 15.98 84 PHE A O 1
ATOM 581 N N . ILE A 1 85 ? 1.767 5.742 18.205 1.00 13.39 85 ILE A N 1
ATOM 582 C CA . ILE A 1 85 ? 2.954 5.845 19.082 1.00 12.87 85 ILE A CA 1
ATOM 583 C C . ILE A 1 85 ? 3.365 7.271 19.151 1.00 13.01 85 ILE A C 1
ATOM 584 O O . ILE A 1 85 ? 3.397 7.986 18.152 1.00 14.01 85 ILE A O 1
ATOM 589 N N . LYS A 1 86 ? 3.673 7.749 20.351 1.00 13.29 86 LYS A N 1
ATOM 590 C CA . LYS A 1 86 ? 4.369 9.006 20.560 1.00 13.41 86 LYS A CA 1
ATOM 591 C C . LYS A 1 86 ? 5.804 8.748 20.962 1.00 14.04 86 LYS A C 1
ATOM 592 O O . LYS A 1 86 ? 6.076 7.974 21.892 1.00 15.25 86 LYS A O 1
ATOM 598 N N . VAL A 1 87 ? 6.704 9.305 20.174 1.00 13.36 87 VAL A N 1
ATOM 599 C CA . VAL A 1 87 ? 8.132 9.143 20.415 1.00 14.12 87 VAL A CA 1
ATOM 600 C C . VAL A 1 87 ? 8.851 10.409 20.136 1.00 13.39 87 VAL A C 1
ATOM 601 O O . VAL A 1 87 ? 8.551 11.110 19.147 1.00 16.20 87 VAL A O 1
ATOM 605 N N . LYS A 1 88 ? 9.865 10.730 20.925 1.00 14.50 88 LYS A N 1
ATOM 606 C CA . LYS A 1 88 ? 10.741 11.857 20.698 1.00 13.72 88 LYS A CA 1
ATOM 607 C C . LYS A 1 88 ? 12.113 11.406 20.254 1.00 14.06 88 LYS A C 1
ATOM 608 O O . LYS A 1 88 ? 12.691 10.520 20.850 1.00 15.41 88 LYS A O 1
ATOM 614 N N . THR A 1 89 ? 12.632 11.993 19.190 1.00 13.32 89 THR A N 1
ATOM 615 C CA . THR A 1 89 ? 14.003 11.700 18.772 1.00 12.95 89 THR A CA 1
ATOM 616 C C . THR A 1 89 ? 14.996 12.190 19.798 1.00 12.73 89 THR A C 1
ATOM 617 O O . THR A 1 89 ? 14.747 13.079 20.589 1.00 14.01 89 THR A O 1
ATOM 621 N N . ASP A 1 90 ? 16.177 11.607 19.713 1.00 12.95 90 ASP A N 1
ATOM 622 C CA . ASP A 1 90 ? 17.340 12.106 20.452 1.00 13.29 90 ASP A CA 1
ATOM 623 C C . ASP A 1 90 ? 18.019 13.196 19.712 1.00 12.56 90 ASP A C 1
ATOM 624 O O . ASP A 1 90 ? 17.538 13.691 18.699 1.00 13.48 90 ASP A O 1
ATOM 629 N N . THR A 1 91 ? 19.170 13.632 20.208 1.00 14.10 91 THR A N 1
ATOM 630 C CA . THR A 1 91 ? 19.915 14.740 19.623 1.00 14.73 91 THR A CA 1
ATOM 631 C C . THR A 1 91 ? 20.412 14.426 18.222 1.00 14.00 91 THR A C 1
ATOM 632 O O . THR A 1 91 ? 20.701 15.350 17.434 1.00 15.19 91 THR A O 1
ATOM 636 N N . PHE A 1 92 ? 20.462 13.153 17.851 1.00 13.94 92 PHE A N 1
ATOM 637 C CA . PHE A 1 92 ? 20.900 12.709 16.525 1.00 14.57 92 PHE A CA 1
ATOM 638 C C . PHE A 1 92 ? 19.733 12.630 15.557 1.00 14.08 92 PHE A C 1
ATOM 639 O O . PHE A 1 92 ? 19.933 12.308 14.387 1.00 15.66 92 PHE A O 1
ATOM 647 N N . GLY A 1 93 ? 18.478 12.796 15.982 1.00 13.65 93 GLY A N 1
ATOM 648 C CA . GLY A 1 93 ? 17.386 12.651 15.056 1.00 13.04 93 GLY A CA 1
ATOM 649 C C . GLY A 1 93 ? 16.963 11.180 14.876 1.00 12.62 93 GLY A C 1
ATOM 650 O O . GLY A 1 93 ? 16.353 10.904 13.795 1.00 14.26 93 GLY A O 1
ATOM 651 N N . THR A 1 94 ? 17.126 10.345 15.846 1.00 12.33 94 THR A N 1
ATOM 652 C CA . THR A 1 94 ? 16.804 8.942 15.757 1.00 13.47 94 THR A CA 1
ATOM 653 C C . THR A 1 94 ? 15.873 8.514 16.824 1.00 11.94 94 THR A C 1
ATOM 654 O O . THR A 1 94 ? 15.812 9.093 17.922 1.00 13.73 94 THR A O 1
ATOM 658 N N . PHE A 1 95 ? 15.104 7.467 16.549 1.00 13.02 95 PHE A N 1
ATOM 659 C CA . PHE A 1 95 ? 14.364 6.746 17.534 1.00 12.67 95 PHE A CA 1
ATOM 660 C C . PHE A 1 95 ? 14.283 5.290 17.187 1.00 12.91 95 PHE A C 1
ATOM 661 O O . PHE A 1 95 ? 14.429 4.882 16.054 1.00 13.46 95 PHE A O 1
ATOM 669 N N . ASP A 1 96 ? 14.002 4.479 18.213 1.00 12.83 96 ASP A N 1
ATOM 670 C CA . ASP A 1 96 ? 13.909 3.001 18.077 1.00 13.32 96 ASP A CA 1
ATOM 671 C C . ASP A 1 96 ? 12.504 2.489 18.434 1.00 12.56 96 ASP A C 1
ATOM 672 O O . ASP A 1 96 ? 11.912 2.946 19.392 1.00 13.94 96 ASP A O 1
ATOM 677 N N . LEU A 1 97 ? 12.064 1.527 17.675 1.00 13.33 97 LEU A N 1
ATOM 678 C CA . LEU A 1 97 ? 10.835 0.761 17.965 1.00 12.79 97 LEU A CA 1
ATOM 679 C C . LEU A 1 97 ? 11.234 -0.678 18.172 1.00 12.88 97 LEU A C 1
ATOM 680 O O . LEU A 1 97 ? 12.203 -1.183 17.591 1.00 14.49 97 LEU A O 1
ATOM 685 N N . SER A 1 98 ? 10.392 -1.393 18.894 1.00 12.59 98 SER A N 1
ATOM 686 C CA . SER A 1 98 ? 10.434 -2.840 19.054 1.00 13.49 98 SER A CA 1
ATOM 687 C C . SER A 1 98 ? 9.253 -3.410 18.253 1.00 12.66 98 SER A C 1
ATOM 688 O O . SER A 1 98 ? 8.134 -3.078 18.531 1.00 13.61 98 SER A O 1
ATOM 691 N N . VAL A 1 99 ? 9.568 -4.277 17.303 1.00 12.58 99 VAL A N 1
ATOM 692 C CA . VAL A 1 99 ? 8.546 -4.768 16.334 1.00 13.39 99 VAL A CA 1
ATOM 693 C C . VAL A 1 99 ? 8.522 -6.285 16.374 1.00 12.67 99 VAL A C 1
ATOM 694 O O . VAL A 1 99 ? 9.583 -6.929 16.309 1.00 13.48 99 VAL A O 1
ATOM 698 N N . VAL A 1 100 ? 7.338 -6.867 16.455 1.00 12.93 100 VAL A N 1
ATOM 699 C CA . VAL A 1 100 ? 7.196 -8.293 16.512 1.00 12.82 100 VAL A CA 1
ATOM 700 C C . VAL A 1 100 ? 6.126 -8.756 15.541 1.00 12.57 100 VAL A C 1
ATOM 701 O O . VAL A 1 100 ? 5.004 -8.124 15.523 1.00 13.63 100 VAL A O 1
ATOM 705 N N . LEU A 1 101 ? 6.330 -9.862 14.902 1.00 12.71 101 LEU A N 1
ATOM 706 C CA . LEU A 1 101 ? 5.368 -10.553 14.117 1.00 13.20 101 LEU A CA 1
ATOM 707 C C . LEU A 1 101 ? 5.044 -11.856 14.762 1.00 13.14 101 LEU A C 1
ATOM 708 O O . LEU A 1 101 ? 5.997 -12.634 15.140 1.00 13.52 101 LEU A O 1
ATOM 713 N N . THR A 1 102 ? 3.796 -12.196 15.012 1.00 12.79 102 THR A N 1
ATOM 714 C CA . THR A 1 102 ? 3.442 -13.455 15.622 1.00 13.97 102 THR A CA 1
ATOM 715 C C . THR A 1 102 ? 3.849 -14.626 14.772 1.00 13.98 102 THR A C 1
ATOM 716 O O . THR A 1 102 ? 4.286 -15.666 15.324 1.00 14.78 102 THR A O 1
ATOM 720 N N . THR A 1 103 ? 3.739 -14.524 13.458 1.00 13.63 103 THR A N 1
ATOM 721 C CA . THR A 1 103 ? 4.148 -15.534 12.515 1.00 13.69 103 THR A CA 1
ATOM 722 C C . THR A 1 103 ? 5.032 -14.872 11.496 1.00 13.68 103 THR A C 1
ATOM 723 O O . THR A 1 103 ? 4.585 -14.050 10.652 1.00 13.58 103 THR A O 1
ATOM 727 N N . ALA A 1 104 ? 6.322 -15.202 11.507 1.00 13.70 104 ALA A N 1
ATOM 728 C CA . ALA A 1 104 ? 7.300 -14.464 10.748 1.00 14.10 104 ALA A CA 1
ATOM 729 C C . ALA A 1 104 ? 7.282 -14.756 9.268 1.00 14.05 104 ALA A C 1
ATOM 730 O O . ALA A 1 104 ? 7.787 -13.935 8.485 1.00 14.70 104 ALA A O 1
ATOM 732 N N . SER A 1 105 ? 6.677 -15.856 8.867 1.00 14.01 105 SER A N 1
ATOM 733 C CA . SER A 1 105 ? 6.505 -16.177 7.436 1.00 13.87 105 SER A CA 1
ATOM 734 C C . SER A 1 105 ? 5.492 -15.322 6.745 1.00 13.99 105 SER A C 1
ATOM 735 O O . SER A 1 105 ? 5.330 -15.425 5.544 1.00 15.52 105 SER A O 1
ATOM 738 N N . LYS A 1 106 ? 4.748 -14.438 7.478 1.00 13.54 106 LYS A N 1
ATOM 739 C CA . LYS A 1 106 ? 3.868 -13.479 6.840 1.00 13.65 106 LYS A CA 1
ATOM 740 C C . LYS A 1 106 ? 4.725 -12.280 6.375 1.00 13.14 106 LYS A C 1
ATOM 741 O O . LYS A 1 106 ? 5.080 -11.408 7.233 1.00 15.07 106 LYS A O 1
ATOM 747 N N . LYS A 1 107 ? 5.101 -12.232 5.080 1.00 13.04 107 LYS A N 1
ATOM 748 C CA . LYS A 1 107 ? 6.067 -11.344 4.553 1.00 12.31 107 LYS A CA 1
ATOM 749 C C . LYS A 1 107 ? 5.433 -10.158 3.788 1.00 12.06 107 LYS A C 1
ATOM 750 O O . LYS A 1 107 ? 6.047 -9.502 2.950 1.00 12.98 107 LYS A O 1
ATOM 756 N N . GLN A 1 108 ? 4.194 -9.834 4.180 1.00 12.29 108 GLN A N 1
ATOM 757 C CA . GLN A 1 108 ? 3.519 -8.626 3.672 1.00 12.58 108 GLN A CA 1
ATOM 758 C C . GLN A 1 108 ? 4.235 -7.394 4.137 1.00 11.52 108 GLN A C 1
ATOM 759 O O . GLN A 1 108 ? 5.010 -7.415 5.108 1.00 13.15 108 GLN A O 1
ATOM 765 N N . THR A 1 109 ? 4.063 -6.305 3.433 1.00 11.75 109 THR A N 1
ATOM 766 C CA . THR A 1 109 ? 4.631 -5.021 3.785 1.00 12.49 109 THR A CA 1
ATOM 767 C C . THR A 1 109 ? 3.569 -4.145 4.419 1.00 11.36 109 THR A C 1
ATOM 768 O O . THR A 1 109 ? 2.545 -3.881 3.759 1.00 12.36 109 THR A O 1
ATOM 772 N N . THR A 1 110 ? 3.835 -3.637 5.616 1.00 11.29 110 THR A N 1
ATOM 773 C CA . THR A 1 110 ? 3.024 -2.652 6.261 1.00 11.45 110 THR A CA 1
ATOM 774 C C . THR A 1 110 ? 3.952 -1.539 6.733 1.00 11.11 110 THR A C 1
ATOM 775 O O . THR A 1 110 ? 5.166 -1.697 6.604 1.00 11.81 110 THR A O 1
ATOM 779 N N . GLY A 1 111 ? 3.409 -0.481 7.267 1.00 11.48 111 GLY A N 1
ATOM 780 C CA . GLY A 1 111 ? 4.255 0.643 7.639 1.00 12.17 111 GLY A CA 1
ATOM 781 C C . GLY A 1 111 ? 3.518 1.639 8.524 1.00 11.61 111 GLY A C 1
ATOM 782 O O . GLY A 1 111 ? 2.423 1.388 9.048 1.00 12.40 111 GLY A O 1
ATOM 783 N N . PHE A 1 112 ? 4.128 2.793 8.596 1.00 11.58 112 PHE A N 1
ATOM 784 C CA . PHE A 1 112 ? 3.603 3.846 9.430 1.00 11.91 112 PHE A CA 1
ATOM 785 C C . PHE A 1 112 ? 4.001 5.197 8.849 1.00 12.78 112 PHE A C 1
ATOM 786 O O . PHE A 1 112 ? 4.987 5.370 8.116 1.00 13.75 112 PHE A O 1
ATOM 794 N N . ASN A 1 113 ? 3.198 6.182 9.204 1.00 12.49 113 ASN A N 1
ATOM 795 C CA . ASN A 1 113 ? 3.486 7.566 8.969 1.00 13.46 113 ASN A CA 1
ATOM 796 C C . ASN A 1 113 ? 4.085 8.223 10.189 1.00 13.53 113 ASN A C 1
ATOM 797 O O . ASN A 1 113 ? 3.709 7.898 11.279 1.00 14.80 113 ASN A O 1
ATOM 802 N N . ILE A 1 114 ? 5.086 9.105 9.970 1.00 13.17 114 ILE A N 1
ATOM 803 C CA . ILE A 1 114 ? 5.796 9.781 11.027 1.00 12.87 114 ILE A CA 1
ATOM 804 C C . ILE A 1 114 ? 5.395 11.235 10.948 1.00 13.37 114 ILE A C 1
ATOM 805 O O . ILE A 1 114 ? 5.762 11.932 10.003 1.00 14.51 114 ILE A O 1
ATOM 810 N N . ILE A 1 115 ? 4.585 11.694 11.905 1.00 13.35 115 ILE A N 1
ATOM 811 C CA . ILE A 1 115 ? 3.914 12.972 11.903 1.00 13.68 115 ILE A CA 1
ATOM 812 C C . ILE A 1 115 ? 4.482 13.902 12.907 1.00 13.81 115 ILE A C 1
ATOM 813 O O . ILE A 1 115 ? 4.724 13.534 14.025 1.00 14.08 115 ILE A O 1
ATOM 818 N N . ALA A 1 116 ? 4.710 15.142 12.473 1.00 14.01 116 ALA A N 1
ATOM 819 C CA . ALA A 1 116 ? 5.201 16.186 13.366 1.00 16.60 116 ALA A CA 1
ATOM 820 C C . ALA A 1 116 ? 4.423 17.486 13.139 1.00 14.49 116 ALA A C 1
ATOM 821 O O . ALA A 1 116 ? 3.816 17.686 12.107 1.00 14.90 116 ALA A O 1
ATOM 823 N N . ALA A 1 117 ? 4.436 18.325 14.156 1.00 16.26 117 ALA A N 1
ATOM 824 C CA . ALA A 1 117 ? 3.905 19.691 14.050 1.00 18.49 117 ALA A CA 1
ATOM 825 C C . ALA A 1 117 ? 5.019 20.611 13.841 1.00 23.81 117 ALA A C 1
ATOM 826 O O . ALA A 1 117 ? 6.042 20.552 14.564 1.00 21.31 117 ALA A O 1
ATOM 828 N N . THR A 1 118 ? 4.838 21.502 12.849 1.00 26.75 118 THR A N 1
ATOM 829 C CA . THR A 1 118 ? 6.049 22.306 12.395 1.00 33.94 118 THR A CA 1
ATOM 830 C C . THR A 1 118 ? 5.709 23.707 12.013 1.00 27.78 118 THR A C 1
ATOM 831 O O . THR A 1 118 ? 4.555 23.970 11.642 1.00 30.40 118 THR A O 1
ATOM 835 N N . THR B 1 6 ? 4.793 22.786 18.705 1.00 34.38 6 THR B N 1
ATOM 836 C CA . THR B 1 6 ? 5.939 21.838 18.834 1.00 27.82 6 THR B CA 1
ATOM 837 C C . THR B 1 6 ? 5.651 20.357 19.005 1.00 28.03 6 THR B C 1
ATOM 838 O O . THR B 1 6 ? 6.408 19.488 18.439 1.00 32.28 6 THR B O 1
ATOM 842 N N . ASP B 1 7 ? 4.493 20.040 19.564 1.00 22.02 7 ASP B N 1
ATOM 843 C CA . ASP B 1 7 ? 4.087 18.648 19.881 1.00 20.86 7 ASP B CA 1
ATOM 844 C C . ASP B 1 7 ? 2.807 18.345 19.048 1.00 17.12 7 ASP B C 1
ATOM 845 O O . ASP B 1 7 ? 2.269 19.213 18.401 1.00 17.85 7 ASP B O 1
ATOM 850 N N . VAL B 1 8 ? 2.470 17.078 19.009 1.00 16.84 8 VAL B N 1
ATOM 851 C CA . VAL B 1 8 ? 1.368 16.558 18.230 1.00 17.14 8 VAL B CA 1
ATOM 852 C C . VAL B 1 8 ? 0.605 15.587 19.059 1.00 16.61 8 VAL B C 1
ATOM 853 O O . VAL B 1 8 ? 1.180 14.853 19.824 1.00 19.17 8 VAL B O 1
ATOM 857 N N . ARG B 1 9 ? -0.701 15.552 18.906 1.00 15.58 9 ARG B N 1
ATOM 858 C CA . ARG B 1 9 ? -1.511 14.630 19.631 1.00 16.61 9 ARG B CA 1
ATOM 859 C C . ARG B 1 9 ? -2.711 14.220 18.828 1.00 14.89 9 ARG B C 1
ATOM 860 O O . ARG B 1 9 ? -3.063 14.887 17.858 1.00 15.34 9 ARG B O 1
ATOM 868 N N . VAL B 1 10 ? -3.347 13.160 19.246 1.00 15.71 10 VAL B N 1
ATOM 869 C CA . VAL B 1 10 ? -4.695 12.798 18.740 1.00 15.50 10 VAL B CA 1
ATOM 870 C C . VAL B 1 10 ? -5.676 13.592 19.524 1.00 16.70 10 VAL B C 1
ATOM 871 O O . VAL B 1 10 ? -5.825 13.299 20.748 1.00 19.44 10 VAL B O 1
ATOM 875 N N . ASP B 1 11 ? -6.305 14.535 18.887 1.00 15.40 11 ASP B N 1
ATOM 876 C CA . ASP B 1 11 ? -7.341 15.333 19.481 1.00 17.22 11 ASP B CA 1
ATOM 877 C C . ASP B 1 11 ? -8.616 14.608 19.764 1.00 19.89 11 A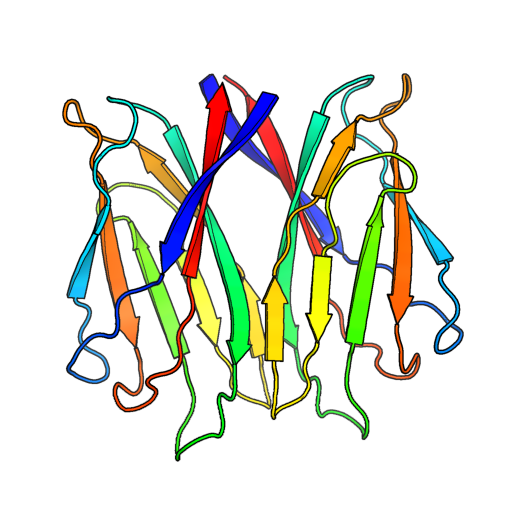SP B C 1
ATOM 878 O O . ASP B 1 11 ? -9.281 14.754 20.864 1.00 23.06 11 ASP B O 1
ATOM 883 N N . LYS B 1 12 ? -9.046 13.795 18.817 1.00 19.02 12 LYS B N 1
ATOM 884 C CA . LYS B 1 12 ? -10.186 12.903 19.036 1.00 21.68 12 LYS B CA 1
ATOM 885 C C . LYS B 1 12 ? -10.177 11.822 17.985 1.00 19.14 12 LYS B C 1
ATOM 886 O O . LYS B 1 12 ? -9.527 11.898 16.906 1.00 17.60 12 LYS B O 1
ATOM 892 N N . ALA B 1 13 ? -10.852 10.749 18.337 1.00 18.15 13 ALA B N 1
ATOM 893 C CA . ALA B 1 13 ? -11.076 9.591 17.457 1.00 17.00 13 ALA B CA 1
ATOM 894 C C . ALA B 1 13 ? -12.525 9.668 17.035 1.00 16.84 13 ALA B C 1
ATOM 895 O O . ALA B 1 13 ? -13.434 9.884 17.896 1.00 18.79 13 ALA B O 1
ATOM 897 N N . VAL B 1 14 ? -12.826 9.519 15.761 1.00 14.71 14 VAL B N 1
ATOM 898 C CA . VAL B 1 14 ? -14.174 9.646 15.229 1.00 14.31 14 VAL B CA 1
ATOM 899 C C . VAL B 1 14 ? -14.517 8.500 14.354 1.00 14.20 14 VAL B C 1
ATOM 900 O O . VAL B 1 14 ? -13.678 8.137 13.481 1.00 14.90 14 VAL B O 1
ATOM 904 N N . ASN B 1 15 ? -15.639 7.828 14.504 1.00 13.26 15 ASN B N 1
ATOM 905 C CA . ASN B 1 15 ? -16.047 6.811 13.573 1.00 12.77 15 ASN B CA 1
ATOM 906 C C . ASN B 1 15 ? -16.518 7.398 12.269 1.00 12.40 15 ASN B C 1
ATOM 907 O O . ASN B 1 15 ? -17.140 8.459 12.230 1.00 13.20 15 ASN B O 1
ATOM 912 N N . PHE B 1 16 ? -16.252 6.687 11.174 1.00 12.43 16 PHE B N 1
ATOM 913 C CA . PHE B 1 16 ? -16.891 6.987 9.907 1.00 12.76 16 PHE B CA 1
ATOM 914 C C . PHE B 1 16 ? -18.398 6.693 9.982 1.00 12.02 16 PHE B C 1
ATOM 915 O O . PHE B 1 16 ? -18.817 5.756 10.677 1.00 12.63 16 PHE B O 1
ATOM 923 N N . ILE B 1 17 ? -19.185 7.506 9.285 1.00 12.56 17 ILE B N 1
ATOM 924 C CA . ILE B 1 17 ? -20.606 7.233 9.020 1.00 12.89 17 ILE B CA 1
ATOM 925 C C . ILE B 1 17 ? -20.738 5.898 8.334 1.00 12.91 17 ILE B C 1
ATOM 926 O O . ILE B 1 17 ? -19.796 5.287 7.778 1.00 12.58 17 ILE B O 1
ATOM 931 N N . LYS B 1 18 ? -22.008 5.472 8.331 1.00 12.51 18 LYS B N 1
ATOM 932 C CA . LYS B 1 18 ? -22.458 4.220 7.710 1.00 12.53 18 LYS B CA 1
ATOM 933 C C . LYS B 1 18 ? -23.443 4.580 6.690 1.00 13.31 18 LYS B C 1
ATOM 934 O O . LYS B 1 18 ? -24.696 4.592 6.945 1.00 13.73 18 LYS B O 1
ATOM 940 N N . PRO B 1 19 ? -23.025 4.919 5.490 1.00 13.10 19 PRO B N 1
ATOM 941 C CA . PRO B 1 19 ? -23.991 5.293 4.437 1.00 14.30 19 PRO B CA 1
ATOM 942 C C . PRO B 1 19 ? -25.015 4.236 4.147 1.00 15.10 19 PRO B C 1
ATOM 943 O O . PRO B 1 19 ? -24.758 3.062 4.162 1.00 14.63 19 PRO B O 1
ATOM 947 N N . GLU B 1 20 ? -26.224 4.720 3.798 1.00 14.71 20 GLU B N 1
ATOM 948 C CA . GLU B 1 20 ? -27.340 3.800 3.628 1.00 14.47 20 GLU B CA 1
ATOM 949 C C . GLU B 1 20 ? -27.415 3.189 2.271 1.00 14.79 20 GLU B C 1
ATOM 950 O O . GLU B 1 20 ? -28.068 2.141 2.117 1.00 16.20 20 GLU B O 1
ATOM 956 N N . VAL B 1 21 ? -26.907 3.822 1.287 1.00 13.81 21 VAL B N 1
ATOM 957 C CA . VAL B 1 21 ? -27.053 3.356 -0.108 1.00 15.38 21 VAL B CA 1
ATOM 958 C C . VAL B 1 21 ? -25.681 3.019 -0.766 1.00 15.40 21 VAL B C 1
ATOM 959 O O . VAL B 1 21 ? -24.760 3.881 -0.743 1.00 15.64 21 VAL B O 1
ATOM 963 N N . SER B 1 22 ? -25.539 1.826 -1.323 1.00 15.15 22 SER B N 1
ATOM 964 C CA . SER B 1 22 ? -24.304 1.402 -1.892 1.00 15.01 22 SER B CA 1
ATOM 965 C C . SER B 1 22 ? -23.840 2.319 -2.943 1.00 14.61 22 SER B C 1
ATOM 966 O O . SER B 1 22 ? -24.629 2.640 -3.907 1.00 15.88 22 SER B O 1
ATOM 969 N N . GLY B 1 23 ? -22.595 2.743 -2.893 1.00 14.96 23 GLY B N 1
ATOM 970 C CA . GLY B 1 23 ? -22.036 3.496 -3.941 1.00 15.91 23 GLY B CA 1
ATOM 971 C C . GLY B 1 23 ? -22.408 4.978 -4.009 1.00 17.64 23 GLY B C 1
ATOM 972 O O . GLY B 1 23 ? -21.920 5.671 -4.907 1.00 18.76 23 GLY B O 1
ATOM 973 N N . VAL B 1 24 ? -23.202 5.480 -3.115 1.00 15.61 24 VAL B N 1
ATOM 974 C CA . VAL B 1 24 ? -23.695 6.860 -3.085 1.00 17.13 24 VAL B CA 1
ATOM 975 C C . VAL B 1 24 ? -23.009 7.560 -1.901 1.00 15.90 24 VAL B C 1
ATOM 976 O O . VAL B 1 24 ? -23.319 7.246 -0.794 1.00 17.12 24 VAL B O 1
ATOM 980 N N . ALA B 1 25 ? -22.209 8.496 -2.243 1.00 16.93 25 ALA B N 1
ATOM 981 C CA . ALA B 1 25 ? -21.424 9.222 -1.188 1.00 17.95 25 ALA B CA 1
ATOM 982 C C . ALA B 1 25 ? -22.347 10.107 -0.331 1.00 17.29 25 ALA B C 1
ATOM 983 O O . ALA B 1 25 ? -23.374 10.632 -0.884 1.00 21.28 25 ALA B O 1
ATOM 985 N N . GLU B 1 26 ? -22.140 10.195 0.950 1.00 17.48 26 GLU B N 1
ATOM 986 C CA . GLU B 1 26 ? -22.861 11.096 1.833 1.00 17.05 26 GLU B CA 1
ATOM 987 C C . GLU B 1 26 ? -21.840 12.034 2.483 1.00 14.80 26 GLU B C 1
ATOM 988 O O . GLU B 1 26 ? -20.640 11.732 2.642 1.00 15.28 26 GLU B O 1
ATOM 994 N N . ILE B 1 27 ? -22.327 13.123 3.032 1.00 15.19 27 ILE B N 1
ATOM 995 C CA . ILE B 1 27 ? -21.520 13.999 3.892 1.00 13.77 27 ILE B CA 1
ATOM 996 C C . ILE B 1 27 ? -21.477 13.489 5.278 1.00 14.41 27 ILE B C 1
ATOM 997 O O . ILE B 1 27 ? -22.478 13.091 5.872 1.00 15.20 27 ILE B O 1
ATOM 1002 N N . GLN B 1 28 ? -20.259 13.499 5.855 1.00 13.47 28 GLN B N 1
ATOM 1003 C CA . GLN B 1 28 ? -20.010 13.391 7.258 1.00 13.29 28 GLN B CA 1
ATOM 1004 C C . GLN B 1 28 ? -19.480 14.710 7.684 1.00 12.39 28 GLN B C 1
ATOM 1005 O O . GLN B 1 28 ? -18.419 15.153 7.264 1.00 13.62 28 GLN B O 1
ATOM 1011 N N . THR B 1 29 ? -20.184 15.386 8.568 1.00 12.78 29 THR B N 1
ATOM 1012 C CA . THR B 1 29 ? -19.760 16.623 9.201 1.00 14.18 29 THR B CA 1
ATOM 1013 C C . THR B 1 29 ? -19.101 16.337 10.454 1.00 15.08 29 THR B C 1
ATOM 1014 O O . THR B 1 29 ? -19.646 15.674 11.383 1.00 17.05 29 THR B O 1
ATOM 1018 N N . VAL B 1 30 ? -17.856 16.782 10.637 1.00 14.22 30 VAL B N 1
ATOM 1019 C CA . VAL B 1 30 ? -17.091 16.660 11.857 1.00 14.01 30 VAL B CA 1
ATOM 1020 C C . VAL B 1 30 ? -17.113 18.020 12.552 1.00 16.22 30 VAL B C 1
ATOM 1021 O O . VAL B 1 30 ? -16.814 19.029 11.933 1.00 16.75 30 VAL B O 1
ATOM 1025 N N . THR B 1 31 ? -17.463 17.995 13.843 1.00 16.33 31 THR B N 1
ATOM 1026 C CA . THR B 1 31 ? -17.620 19.196 14.621 1.00 17.77 31 THR B CA 1
ATOM 1027 C C . THR B 1 31 ? -16.768 19.192 15.852 1.00 19.07 31 THR B C 1
ATOM 1028 O O . THR B 1 31 ? -16.102 18.242 16.227 1.00 18.22 31 THR B O 1
ATOM 1032 N N . GLY B 1 32 ? -16.781 20.338 16.518 1.00 19.07 32 GLY B N 1
ATOM 1033 C CA . GLY B 1 32 ? -16.166 20.488 17.788 1.00 20.91 32 GLY B CA 1
ATOM 1034 C C . GLY B 1 32 ? -14.692 20.709 17.806 1.00 20.54 32 GLY B C 1
ATOM 1035 O O . GL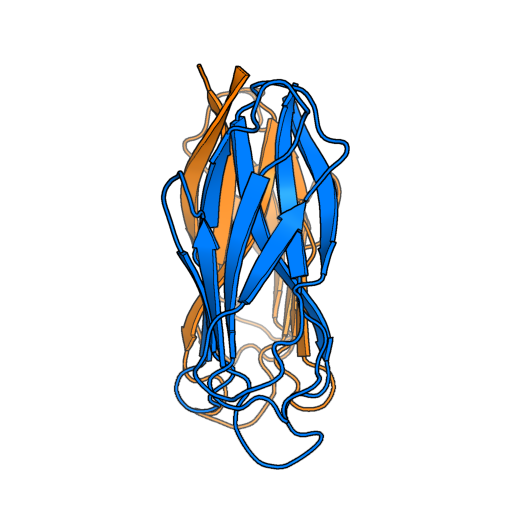Y B 1 32 ? -14.118 20.524 18.865 1.00 24.67 32 GLY B O 1
ATOM 1036 N N . LEU B 1 33 ? -14.109 21.158 16.707 1.00 19.43 33 LEU B N 1
ATOM 1037 C CA . LEU B 1 33 ? -12.689 21.426 16.691 1.00 19.11 33 LEU B CA 1
ATOM 1038 C C . LEU B 1 33 ? -12.394 22.953 16.797 1.00 21.14 33 LEU B C 1
ATOM 1039 O O . LEU B 1 33 ? -13.327 23.743 16.970 1.00 20.83 33 LEU B O 1
ATOM 1044 N N . SER B 1 34 ? -11.148 23.332 16.732 1.00 19.96 34 SER B N 1
ATOM 1045 C CA . SER B 1 34 ? -10.828 24.731 16.780 1.00 19.95 34 SER B CA 1
ATOM 1046 C C . SER B 1 34 ? -11.129 25.429 15.486 1.00 22.78 34 SER B C 1
ATOM 1047 O O . SER B 1 34 ? -10.915 24.849 14.411 1.00 21.60 34 SER B O 1
ATOM 1050 N N . PRO B 1 35 ? -11.647 26.669 15.517 1.00 20.64 35 PRO B N 1
ATOM 1051 C CA . PRO B 1 35 ? -11.943 27.366 14.308 1.00 21.79 35 PRO B CA 1
ATOM 1052 C C . PRO B 1 35 ? -10.717 27.565 13.438 1.00 19.58 35 PRO B C 1
ATOM 1053 O O . PRO B 1 35 ? -9.605 27.810 13.941 1.00 21.31 35 PRO B O 1
ATOM 1057 N N . SER B 1 36 ? -10.895 27.489 12.131 1.00 20.93 36 SER B N 1
ATOM 1058 C CA . SER B 1 36 ? -9.872 27.868 11.156 1.00 18.99 36 SER B CA 1
ATOM 1059 C C . SER B 1 36 ? -8.560 27.283 11.477 1.00 20.44 36 SER B C 1
ATOM 1060 O O . SER B 1 36 ? -7.516 27.926 11.437 1.00 21.56 36 SER B O 1
ATOM 1063 N N . THR B 1 37 ? -8.535 25.958 11.708 1.00 18.83 37 THR B N 1
ATOM 1064 C CA . THR B 1 37 ? -7.350 25.222 12.093 1.00 18.23 37 THR B CA 1
ATOM 1065 C C . THR B 1 37 ? -7.254 23.946 11.204 1.00 17.24 37 THR B C 1
ATOM 1066 O O . THR B 1 37 ? -8.268 23.317 10.920 1.00 17.38 37 THR B O 1
ATOM 1070 N N . SER B 1 38 ? -6.040 23.618 10.889 1.00 16.62 38 SER B N 1
ATOM 1071 C CA . SER B 1 38 ? -5.752 22.426 10.048 1.00 17.01 38 SER B CA 1
ATOM 1072 C C . SER B 1 38 ? -5.427 21.252 10.917 1.00 16.05 38 SER B C 1
ATOM 1073 O O . SER B 1 38 ? -4.729 21.292 11.938 1.00 16.98 38 SER B O 1
ATOM 1076 N N . TYR B 1 39 ? -5.954 20.110 10.437 1.00 15.66 39 TYR B N 1
ATOM 1077 C CA . TYR B 1 39 ? -5.810 18.784 11.080 1.00 14.34 39 TYR B CA 1
ATOM 1078 C C . TYR B 1 39 ? -5.375 17.766 10.101 1.00 13.37 39 TYR B C 1
ATOM 1079 O O . TYR B 1 39 ? -5.690 17.916 8.874 1.00 14.78 39 TYR B O 1
ATOM 1088 N N . LEU B 1 40 ? -4.783 16.713 10.530 1.00 13.57 40 LEU B N 1
ATOM 1089 C CA . LEU B 1 40 ? -4.504 15.501 9.695 1.00 13.21 40 LEU B CA 1
ATOM 1090 C C . LEU B 1 40 ? -5.401 14.391 10.170 1.00 13.33 40 LEU B C 1
ATOM 1091 O O . LEU B 1 40 ? -5.528 14.187 11.408 1.00 14.25 40 LEU B O 1
ATOM 1096 N N . LEU B 1 41 ? -5.975 13.637 9.270 1.00 12.53 41 LEU B N 1
ATOM 1097 C CA . LEU B 1 41 ? -6.814 12.496 9.598 1.00 12.91 41 LEU B CA 1
ATOM 1098 C C . LEU B 1 41 ? -6.173 11.242 9.113 1.00 12.72 41 LEU B C 1
ATOM 1099 O O . LEU B 1 41 ? -5.743 11.169 7.948 1.00 13.15 41 LEU B O 1
ATOM 1104 N N . THR B 1 42 ? -6.088 10.182 9.948 1.00 11.97 42 THR B N 1
ATOM 1105 C CA . THR B 1 42 ? -5.518 8.910 9.595 1.00 13.09 42 THR B CA 1
ATOM 1106 C C . THR B 1 42 ? -6.494 7.808 9.940 1.00 11.80 42 THR B C 1
ATOM 1107 O O . THR B 1 42 ? -7.215 7.917 10.963 1.00 12.82 42 THR B O 1
ATOM 1111 N N . PRO B 1 43 ? -6.559 6.742 9.163 1.00 12.76 43 PRO B N 1
ATOM 1112 C CA . PRO B 1 43 ? -7.568 5.691 9.391 1.00 12.54 43 PRO B CA 1
ATOM 1113 C C . PRO B 1 43 ? -7.240 4.776 10.541 1.00 12.77 43 PRO B C 1
ATOM 1114 O O . PRO B 1 43 ? -6.052 4.542 10.810 1.00 14.12 43 PRO B O 1
ATOM 1118 N N . ALA B 1 44 ? -8.208 4.145 11.128 1.00 12.91 44 ALA B N 1
ATOM 1119 C CA . ALA B 1 44 ? -8.030 3.141 12.177 1.00 12.68 44 ALA B CA 1
ATOM 1120 C C . ALA B 1 44 ? -9.292 2.356 12.357 1.00 12.54 44 ALA B C 1
ATOM 1121 O O . ALA B 1 44 ? -10.421 2.935 12.182 1.00 14.16 44 ALA B O 1
ATOM 1123 N N . PHE B 1 45 ? -9.219 1.130 12.843 1.00 12.00 45 PHE B N 1
ATOM 1124 C CA . PHE B 1 45 ? -10.401 0.415 13.289 1.00 12.02 45 PHE B CA 1
ATOM 1125 C C . PHE B 1 45 ? -9.951 -0.689 14.235 1.00 11.89 45 PHE B C 1
ATOM 1126 O O . PHE B 1 45 ? -8.771 -1.108 14.228 1.00 11.90 45 PHE B O 1
ATOM 1134 N N . LEU B 1 46 ? -10.864 -1.179 15.058 1.00 12.64 46 LEU B N 1
ATOM 1135 C CA . LEU B 1 46 ? -10.551 -2.061 16.148 1.00 13.37 46 LEU B CA 1
ATOM 1136 C C . LEU B 1 46 ? -11.463 -3.263 16.182 1.00 12.91 46 LEU B C 1
ATOM 1137 O O . LEU B 1 46 ? -12.696 -3.095 16.313 1.00 13.58 46 LEU B O 1
ATOM 1142 N N . GLU B 1 47 ? -10.902 -4.435 16.152 1.00 12.44 47 GLU B N 1
ATOM 1143 C CA . GLU B 1 47 ? -11.631 -5.663 16.459 1.00 12.92 47 GLU B CA 1
ATOM 1144 C C . GLU B 1 47 ? -12.880 -5.802 15.633 1.00 13.57 47 GLU B C 1
ATOM 1145 O O . GLU B 1 47 ? -13.979 -6.095 16.190 1.00 14.89 47 GLU B O 1
ATOM 1151 N N . GLN B 1 48 ? -12.791 -5.697 14.316 1.00 13.29 48 GLN B N 1
ATOM 1152 C CA . GLN B 1 48 ? -13.938 -5.822 13.383 1.00 12.71 48 GLN B CA 1
ATOM 1153 C C . GLN B 1 48 ? -13.991 -7.114 12.749 1.00 13.51 48 GLN B C 1
ATOM 1154 O O . GLN B 1 48 ? -12.982 -7.684 12.346 1.00 14.39 48 GLN B O 1
ATOM 1160 N N . ASN B 1 49 ? -15.222 -7.642 12.562 1.00 13.52 49 ASN B N 1
ATOM 1161 C CA . ASN B 1 49 ? -15.452 -8.816 11.759 1.00 13.35 49 ASN B CA 1
ATOM 1162 C C . ASN B 1 49 ? -16.050 -8.425 10.448 1.00 13.20 49 ASN B C 1
ATOM 1163 O O . ASN B 1 49 ? -17.274 -8.269 10.337 1.00 14.83 49 ASN B O 1
ATOM 1168 N N . PHE B 1 50 ? -15.199 -8.189 9.445 1.00 13.57 50 PHE B N 1
ATOM 1169 C CA . PHE B 1 50 ? -15.648 -7.781 8.110 1.00 14.64 50 PHE B CA 1
ATOM 1170 C C . PHE B 1 50 ? -16.213 -8.934 7.347 1.00 14.50 50 PHE B C 1
ATOM 1171 O O . PHE B 1 50 ? -16.660 -8.676 6.221 1.00 16.45 50 PHE B O 1
ATOM 1179 N N . GLN B 1 51 ? -16.232 -10.136 7.887 1.00 15.92 51 GLN B N 1
ATOM 1180 C CA . GLN B 1 51 ? -16.734 -11.365 7.222 1.00 16.83 51 GLN B CA 1
ATOM 1181 C C . GLN B 1 51 ? -17.954 -11.832 7.915 1.00 18.57 51 GLN B C 1
ATOM 1182 O O . GLN B 1 51 ? -18.337 -13.032 7.697 1.00 19.63 51 GLN B O 1
ATOM 1188 N N . SER B 1 52 ? -18.685 -11.017 8.594 1.00 17.12 52 SER B N 1
ATOM 1189 C CA . SER B 1 52 ? -19.943 -11.382 9.275 1.00 18.54 52 SER B CA 1
ATOM 1190 C C . SER B 1 52 ? -21.021 -11.639 8.232 1.00 18.12 52 SER B C 1
ATOM 1191 O O . SER B 1 52 ? -22.060 -12.237 8.602 1.00 21.42 52 SER B O 1
ATOM 1194 N N . GLU B 1 53 ? -20.858 -11.218 6.982 1.00 18.46 53 GLU B N 1
ATOM 1195 C CA . GLU B 1 53 ? -21.813 -11.486 5.859 1.00 18.87 53 GLU B CA 1
ATOM 1196 C C . GLU B 1 53 ? -21.002 -11.312 4.603 1.00 18.25 53 GLU B C 1
ATOM 1197 O O . GLU B 1 53 ? -19.807 -10.872 4.647 1.00 16.72 53 GLU B O 1
ATOM 1203 N N . ALA B 1 54 ? -21.556 -11.717 3.452 1.00 17.79 54 ALA B N 1
ATOM 1204 C CA . ALA B 1 54 ? -20.861 -11.625 2.221 1.00 17.62 54 ALA B CA 1
ATOM 1205 C C . ALA B 1 54 ? -20.603 -10.199 1.828 1.00 16.60 54 ALA B C 1
ATOM 1206 O O . ALA B 1 54 ? -21.282 -9.319 2.211 1.00 18.33 54 ALA B O 1
ATOM 1208 N N . GLY B 1 55 ? -19.624 -10.106 0.952 1.00 17.93 55 GLY B N 1
ATOM 1209 C CA . GLY B 1 55 ? -19.243 -8.848 0.327 1.00 17.48 55 GLY B CA 1
ATOM 1210 C C . GLY B 1 55 ? -18.132 -8.147 1.079 1.00 14.65 55 GLY B C 1
ATOM 1211 O O . GLY B 1 55 ? -17.782 -8.487 2.200 1.00 17.95 55 GLY B O 1
ATOM 1212 N N . ILE B 1 56 ? -17.532 -7.198 0.398 1.00 14.35 56 ILE B N 1
ATOM 1213 C CA . ILE B 1 56 ? -16.315 -6.531 0.854 1.00 13.81 56 ILE B CA 1
ATOM 1214 C C . ILE B 1 56 ? -16.683 -5.143 1.445 1.00 13.79 56 ILE B C 1
ATOM 1215 O O . ILE B 1 56 ? -17.312 -4.339 0.765 1.00 13.53 56 ILE B O 1
ATOM 1220 N N . TYR B 1 57 ? -16.163 -4.852 2.632 1.00 12.30 57 TYR B N 1
ATOM 1221 C CA . TYR B 1 57 ? -16.192 -3.506 3.220 1.00 12.45 57 TYR B CA 1
ATOM 1222 C C . TYR B 1 57 ? -15.184 -2.669 2.445 1.00 12.48 57 TYR B C 1
ATOM 1223 O O . TYR B 1 57 ? -13.965 -2.953 2.508 1.00 12.66 57 TYR B O 1
ATOM 1232 N N . ILE B 1 58 ? -15.640 -1.635 1.712 1.00 12.33 58 ILE B N 1
ATOM 1233 C CA . ILE B 1 58 ? -14.815 -0.709 0.991 1.00 12.41 58 ILE B CA 1
ATOM 1234 C C . ILE B 1 58 ? -15.312 0.681 1.222 1.00 12.07 58 ILE B C 1
ATOM 1235 O O . ILE B 1 58 ? -16.427 1.032 0.762 1.00 13.07 58 ILE B O 1
ATOM 1240 N N . LEU B 1 59 ? -14.520 1.469 1.917 1.00 12.39 59 LEU B N 1
ATOM 1241 C CA . LEU B 1 59 ? -14.849 2.850 2.231 1.00 12.04 59 LEU B CA 1
ATOM 1242 C C . LEU B 1 59 ? -13.848 3.746 1.579 1.00 12.06 59 LEU B C 1
ATOM 1243 O O . LEU B 1 59 ? -12.597 3.452 1.659 1.00 13.43 59 LEU B O 1
ATOM 1248 N N . SER B 1 60 ? -14.268 4.858 1.066 1.00 12.59 60 SER B N 1
ATOM 1249 C CA . SER B 1 60 ? -13.371 5.926 0.647 1.00 13.72 60 SER B CA 1
ATOM 1250 C C . SER B 1 60 ? -13.898 7.239 1.254 1.00 12.92 60 SER B C 1
ATOM 1251 O O . SER B 1 60 ? -15.109 7.455 1.226 1.00 14.82 60 SER B O 1
ATOM 1254 N N . ALA B 1 61 ? -12.995 8.071 1.728 1.00 12.85 61 ALA B N 1
ATOM 1255 C CA . ALA B 1 61 ? -13.358 9.379 2.303 1.00 13.63 61 ALA B CA 1
ATOM 1256 C C . ALA B 1 61 ? -12.453 10.389 1.744 1.00 13.20 61 ALA B C 1
ATOM 1257 O O . ALA B 1 61 ? -11.212 10.267 1.791 1.00 12.84 61 ALA B O 1
ATOM 1259 N N . THR B 1 62 ? -13.021 11.553 1.382 1.00 13.63 62 THR B N 1
ATOM 1260 C CA . THR B 1 62 ? -12.225 12.638 0.885 1.00 14.15 62 THR B CA 1
ATOM 1261 C C . THR B 1 62 ? -12.820 13.916 1.481 1.00 14.76 62 THR B C 1
ATOM 1262 O O . THR B 1 62 ? -14.075 14.032 1.443 1.00 17.82 62 THR B O 1
ATOM 1266 N N . PRO B 1 63 ? -12.033 14.891 1.920 1.00 13.24 63 PRO B N 1
ATOM 1267 C CA . PRO B 1 63 ? -12.641 16.131 2.349 1.00 13.57 63 PRO B CA 1
ATOM 1268 C C . PRO B 1 63 ? -13.365 16.810 1.197 1.00 13.50 63 PRO B C 1
ATOM 1269 O O . PRO B 1 63 ? -12.892 16.791 0.074 1.00 15.16 63 PRO B O 1
ATOM 1273 N N . VAL B 1 64 ? -14.438 17.572 1.505 1.00 13.94 64 VAL B N 1
ATOM 1274 C CA . VAL B 1 64 ? -15.057 18.369 0.466 1.00 15.14 64 VAL B CA 1
ATOM 1275 C C . VAL B 1 64 ? -14.122 19.440 0.022 1.00 14.21 64 VAL B C 1
ATOM 1276 O O . VAL B 1 64 ? -14.164 19.837 -1.170 1.00 16.13 64 VAL B O 1
ATOM 1280 N N . GLU B 1 65 ? -13.279 19.957 0.907 1.00 13.80 65 GLU B N 1
ATOM 1281 C CA . GLU B 1 65 ? -12.293 20.972 0.626 1.00 14.12 65 GLU B CA 1
ATOM 1282 C C . GLU B 1 65 ? -11.041 20.647 1.433 1.00 13.82 65 GLU B C 1
ATOM 1283 O O . GLU B 1 65 ? -10.981 20.906 2.621 1.00 15.09 65 GLU B O 1
ATOM 1289 N N . GLY B 1 66 ? -10.077 20.036 0.821 1.00 13.67 66 GLY B N 1
ATOM 1290 C CA . GLY B 1 66 ? -8.819 19.601 1.469 1.00 12.54 66 GLY B CA 1
ATOM 1291 C C . GLY B 1 66 ? -8.067 18.608 0.659 1.00 12.79 66 GLY B C 1
ATOM 1292 O O . GLY B 1 66 ? -8.407 18.416 -0.514 1.00 13.82 66 GLY B O 1
ATOM 1293 N N . GLU B 1 67 ? -7.040 18.002 1.226 1.00 12.13 67 GLU B N 1
ATOM 1294 C CA . GLU B 1 67 ? -6.145 17.165 0.484 1.00 12.26 67 GLU B CA 1
ATOM 1295 C C . GLU B 1 67 ? -6.202 15.732 0.981 1.00 12.31 67 GLU B C 1
ATOM 1296 O O . GLU B 1 67 ? -6.467 15.469 2.194 1.00 13.77 67 GLU B O 1
ATOM 1302 N N . GLY B 1 68 ? -5.973 14.780 0.115 1.00 12.58 68 GLY B N 1
ATOM 1303 C CA . GLY B 1 68 ? -5.898 13.424 0.409 1.00 12.44 68 GLY B CA 1
ATOM 1304 C C . GLY B 1 68 ? -7.212 12.666 0.386 1.00 11.91 68 GLY B C 1
ATOM 1305 O O . GLY B 1 68 ? -8.280 13.264 0.274 1.00 13.03 68 GLY B O 1
ATOM 1306 N N . THR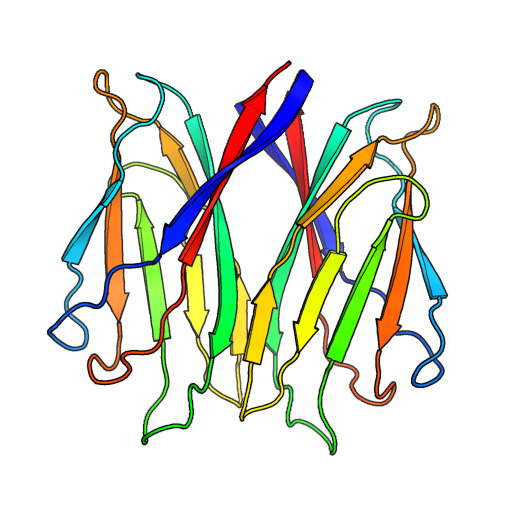 B 1 69 ? -7.075 11.368 0.453 1.00 12.78 69 THR B N 1
ATOM 1307 C CA . THR B 1 69 ? -8.178 10.415 0.465 1.00 13.82 69 THR B CA 1
ATOM 1308 C C . THR B 1 69 ? -7.831 9.305 1.466 1.00 13.13 69 THR B C 1
ATOM 1309 O O . THR B 1 69 ? -6.719 8.773 1.389 1.00 14.43 69 THR B O 1
ATOM 1313 N N . ILE B 1 70 ? -8.754 8.926 2.334 1.00 12.51 70 ILE B N 1
ATOM 1314 C CA . ILE B 1 70 ? -8.610 7.689 3.149 1.00 12.44 70 ILE B CA 1
ATOM 1315 C C . ILE B 1 70 ? -9.283 6.563 2.436 1.00 11.63 70 ILE B C 1
ATOM 1316 O O . ILE B 1 70 ? -10.428 6.696 1.989 1.00 12.41 70 ILE B O 1
ATOM 1321 N N . SER B 1 71 ? -8.556 5.445 2.328 1.00 12.41 71 SER B N 1
ATOM 1322 C CA . SER B 1 71 ? -9.060 4.251 1.723 1.00 12.98 71 SER B CA 1
ATOM 1323 C C . SER B 1 71 ? -9.002 3.102 2.714 1.00 12.40 71 SER B C 1
ATOM 1324 O O . SER B 1 71 ? -7.918 2.808 3.273 1.00 13.44 71 SER B O 1
ATOM 1327 N N . ILE B 1 72 ? -10.131 2.456 2.948 1.00 12.33 72 ILE B N 1
ATOM 1328 C CA . ILE B 1 72 ? -10.203 1.219 3.737 1.00 12.67 72 ILE B CA 1
ATOM 1329 C C . ILE B 1 72 ? -10.882 0.209 2.860 1.00 12.87 72 ILE B C 1
ATOM 1330 O O . ILE B 1 72 ? -12.123 0.228 2.697 1.00 14.85 72 ILE B O 1
ATOM 1335 N N . ASN B 1 73 ? -10.146 -0.695 2.271 1.00 12.41 73 ASN B N 1
ATOM 1336 C CA . ASN B 1 73 ? -10.626 -1.727 1.352 1.00 13.50 73 ASN B CA 1
ATOM 1337 C C . ASN B 1 73 ? -10.227 -3.058 1.969 1.00 13.33 73 ASN B C 1
ATOM 1338 O O . ASN B 1 73 ? -9.033 -3.399 2.005 1.00 13.41 73 ASN B O 1
ATOM 1343 N N . MET B 1 74 ? -11.189 -3.798 2.480 1.00 11.85 74 MET B N 1
ATOM 1344 C CA . MET B 1 74 ? -10.953 -5.021 3.152 1.00 13.07 74 MET B CA 1
ATOM 1345 C C . MET B 1 74 ? -10.956 -6.256 2.184 1.00 13.75 74 MET B C 1
ATOM 1346 O O . MET B 1 74 ? -11.053 -7.375 2.631 1.00 15.30 74 MET B O 1
ATOM 1351 N N . ASP B 1 75 ? -10.824 -6.060 0.920 1.00 13.34 75 ASP B N 1
ATOM 1352 C CA . ASP B 1 75 ? -10.726 -7.184 -0.059 1.00 14.20 75 ASP B CA 1
ATOM 1353 C C . ASP B 1 75 ? -9.602 -8.110 0.405 1.00 15.12 75 ASP B C 1
ATOM 1354 O O . ASP B 1 75 ? -8.459 -7.664 0.516 1.00 15.54 75 ASP B O 1
ATOM 1359 N N . PRO B 1 76 ? -9.872 -9.390 0.587 1.00 16.62 76 PRO B N 1
ATOM 1360 C CA . PRO B 1 76 ? -8.784 -10.240 1.070 1.00 18.87 76 PRO B CA 1
ATOM 1361 C C . PRO B 1 76 ? -7.652 -10.408 0.104 1.00 18.72 76 PRO B C 1
ATOM 1362 O O . PRO B 1 76 ? -6.484 -10.798 0.489 1.00 20.00 76 PRO B O 1
ATOM 1366 N N . THR B 1 77 ? -7.814 -10.098 -1.164 1.00 17.78 77 THR B N 1
ATOM 1367 C CA . THR B 1 77 ? -6.712 -10.132 -2.161 1.00 18.88 77 THR B CA 1
ATOM 1368 C C . THR B 1 77 ? -5.952 -8.884 -2.314 1.00 18.83 77 THR B C 1
ATOM 1369 O O . THR B 1 77 ? -4.870 -8.862 -2.972 1.00 19.05 77 THR B O 1
ATOM 1373 N N . VAL B 1 78 ? -6.476 -7.765 -1.776 1.00 16.11 78 VAL B N 1
ATOM 1374 C CA . VAL B 1 78 ? -5.892 -6.513 -2.036 1.00 16.71 78 VAL B CA 1
ATOM 1375 C C . VAL B 1 78 ? -6.395 -5.594 -0.943 1.00 14.45 78 VAL B C 1
ATOM 1376 O O . VAL B 1 78 ? -7.359 -4.807 -1.131 1.00 17.03 78 VAL B O 1
ATOM 1380 N N . THR B 1 79 ? -5.812 -5.738 0.228 1.00 12.95 79 THR B N 1
ATOM 1381 C CA . THR B 1 79 ? -6.336 -5.023 1.455 1.00 12.37 79 THR B CA 1
ATOM 1382 C C . THR B 1 79 ? -5.576 -3.757 1.643 1.00 12.08 79 THR B C 1
ATOM 1383 O O . THR B 1 79 ? -4.317 -3.746 1.632 1.00 12.26 79 THR B O 1
ATOM 1387 N N . THR B 1 80 ? -6.280 -2.639 1.782 1.00 12.56 80 THR B N 1
ATOM 1388 C CA . THR B 1 80 ? -5.672 -1.320 1.976 1.00 12.22 80 THR B CA 1
ATOM 1389 C C . THR B 1 80 ? -6.254 -0.640 3.196 1.00 11.33 80 THR B C 1
ATOM 1390 O O . THR B 1 80 ? -7.508 -0.596 3.321 1.00 12.31 80 THR B O 1
ATOM 1394 N N . VAL B 1 81 ? -5.406 -0.110 4.042 1.00 11.28 81 VAL B N 1
ATOM 1395 C CA . VAL B 1 81 ? -5.835 0.827 5.117 1.00 11.60 81 VAL B CA 1
ATOM 1396 C C . VAL B 1 81 ? -4.833 1.940 5.023 1.00 12.15 81 VAL B C 1
ATOM 1397 O O . VAL B 1 81 ? -3.722 1.818 5.584 1.00 12.45 81 VAL B O 1
ATOM 1401 N N . SER B 1 82 ? -5.132 2.993 4.260 1.00 12.23 82 SER B N 1
ATOM 1402 C CA . SER B 1 82 ? -4.074 3.928 3.912 1.00 13.05 82 SER B CA 1
ATOM 1403 C C . SER B 1 82 ? -4.671 5.293 3.580 1.00 12.86 82 SER B C 1
ATOM 1404 O O . SER B 1 82 ? -5.920 5.471 3.508 1.00 13.29 82 SER B O 1
ATOM 1407 N N . GLY B 1 83 ? -3.790 6.227 3.339 1.00 12.05 83 GLY B N 1
ATOM 1408 C CA . GLY B 1 83 ? -4.156 7.604 3.080 1.00 12.89 83 GLY B CA 1
ATOM 1409 C C . GLY B 1 83 ? -4.266 8.439 4.290 1.00 12.39 83 GLY B C 1
ATOM 1410 O O . GLY B 1 83 ? -4.546 7.935 5.368 1.00 13.51 83 GLY B O 1
ATOM 1411 N N . PHE B 1 84 ? -4.064 9.736 4.095 1.00 12.79 84 PHE B N 1
ATOM 1412 C CA . PHE B 1 84 ? -4.213 10.677 5.164 1.00 13.22 84 PHE B CA 1
ATOM 1413 C C . PHE B 1 84 ? -4.752 11.955 4.587 1.00 13.54 84 PHE B C 1
ATOM 1414 O O . PHE B 1 84 ? -4.390 12.363 3.437 1.00 14.02 84 PHE B O 1
ATOM 1422 N N . ILE B 1 85 ? -5.656 12.581 5.279 1.00 13.14 85 ILE B N 1
ATOM 1423 C CA . ILE B 1 85 ? -6.373 13.791 4.851 1.00 12.95 85 ILE B CA 1
ATOM 1424 C C . ILE B 1 85 ? -5.867 14.979 5.609 1.00 12.80 85 ILE B C 1
ATOM 1425 O O . ILE B 1 85 ? -5.711 14.941 6.842 1.00 13.74 85 ILE B O 1
ATOM 1430 N N . LYS B 1 86 ? -5.621 16.073 4.930 1.00 12.64 86 LYS B N 1
ATOM 1431 C CA . LYS B 1 86 ? -5.375 17.370 5.515 1.00 12.66 86 LYS B CA 1
ATOM 1432 C C . LYS B 1 86 ? -6.597 18.211 5.254 1.00 13.12 86 LYS B C 1
ATOM 1433 O O . LYS B 1 86 ? -7.029 18.349 4.117 1.00 13.79 86 LYS B O 1
ATOM 1439 N N . VAL B 1 87 ? -7.164 18.786 6.293 1.00 12.82 87 VAL B N 1
ATOM 1440 C CA . VAL B 1 87 ? -8.395 19.540 6.183 1.00 14.84 87 VAL B CA 1
ATOM 1441 C C . VAL B 1 87 ? -8.400 20.647 7.191 1.00 14.88 87 VAL B C 1
ATOM 1442 O O . VAL B 1 87 ? -7.915 20.494 8.359 1.00 16.64 87 VAL B O 1
ATOM 1446 N N . LYS B 1 88 ? -8.904 21.795 6.783 1.00 15.77 88 LYS B N 1
ATOM 1447 C CA . LYS B 1 88 ? -9.061 22.973 7.656 1.00 16.83 88 LYS B CA 1
ATOM 1448 C C . LYS B 1 88 ? -10.480 23.156 8.023 1.00 18.32 88 LYS B C 1
ATOM 1449 O O . LYS B 1 88 ? -11.390 23.117 7.193 1.00 18.65 88 LYS B O 1
ATOM 1455 N N . THR B 1 89 ? -10.679 23.420 9.292 1.00 17.71 89 THR B N 1
ATOM 1456 C CA . THR B 1 89 ? -12.011 23.743 9.762 1.00 16.92 89 THR B CA 1
ATOM 1457 C C . THR B 1 89 ? -12.436 25.163 9.311 1.00 18.74 89 THR B C 1
ATOM 1458 O O . THR B 1 89 ? -11.634 26.015 8.951 1.00 18.68 89 THR B O 1
ATOM 1462 N N . ASP B 1 90 ? -13.761 25.328 9.310 1.00 17.88 90 ASP B N 1
ATOM 1463 C CA . ASP B 1 90 ? -14.375 26.622 9.106 1.00 20.44 90 ASP B CA 1
ATOM 1464 C C . ASP B 1 90 ? -14.278 27.396 10.406 1.00 21.42 90 ASP B C 1
ATOM 1465 O O . ASP B 1 90 ? -13.710 26.997 11.414 1.00 20.97 90 ASP B O 1
ATOM 1470 N N . THR B 1 91 ? -14.828 28.650 10.371 1.00 23.22 91 THR B N 1
ATOM 1471 C CA . THR B 1 91 ? -14.709 29.553 11.519 1.00 25.06 91 THR B CA 1
ATOM 1472 C C . THR B 1 91 ? -15.537 29.035 12.635 1.00 25.51 91 THR B C 1
ATOM 1473 O O . THR B 1 91 ? -15.426 29.471 13.788 1.00 31.54 91 THR B O 1
ATOM 1477 N N . PHE B 1 92 ? -16.351 28.009 12.401 1.00 28.70 92 PHE B N 1
ATOM 1478 C CA . PHE B 1 92 ? -17.039 27.369 13.524 1.00 25.77 92 PHE B CA 1
ATOM 1479 C C . PHE B 1 92 ? -16.493 26.033 14.035 1.00 27.32 92 PHE B C 1
ATOM 1480 O O . PHE B 1 92 ? -17.076 25.350 14.880 1.00 26.77 92 PHE B O 1
ATOM 1488 N N . GLY B 1 93 ? -15.350 25.667 13.505 1.00 23.62 93 GLY B N 1
ATOM 1489 C CA . GLY B 1 93 ? -14.735 24.416 14.017 1.00 21.47 93 GLY B CA 1
ATOM 1490 C C . GLY B 1 93 ? -15.260 23.115 13.402 1.00 18.84 93 GLY B C 1
ATOM 1491 O O . GLY B 1 93 ? -15.088 22.065 14.057 1.00 19.99 93 GLY B O 1
ATOM 1492 N N . THR B 1 94 ? -15.771 23.195 12.180 1.00 16.77 94 THR B N 1
ATOM 1493 C CA . THR B 1 94 ? -16.287 22.039 11.481 1.00 16.73 94 THR B CA 1
ATOM 1494 C C . THR B 1 94 ? -15.638 21.860 10.175 1.00 15.83 94 THR B C 1
ATOM 1495 O O . THR B 1 94 ? -15.129 22.764 9.541 1.00 16.49 94 THR B O 1
ATOM 1499 N N . PHE B 1 95 ? -15.698 20.597 9.653 1.00 15.47 95 PHE B N 1
ATOM 1500 C CA . PHE B 1 95 ? -15.403 20.307 8.282 1.00 15.15 95 PHE B CA 1
ATOM 1501 C C . PHE B 1 95 ? -16.222 19.155 7.804 1.00 13.96 95 PHE B C 1
ATOM 1502 O O . PHE B 1 95 ? -16.698 18.337 8.599 1.00 14.87 95 PHE B O 1
ATOM 1510 N N . ASP B 1 96 ? -16.419 19.065 6.523 1.00 14.11 96 ASP B N 1
ATOM 1511 C CA . ASP B 1 96 ? -17.150 17.999 5.899 1.00 13.61 96 ASP B CA 1
ATOM 1512 C C . ASP B 1 96 ? -16.306 17.050 5.102 1.00 14.06 96 ASP B C 1
ATOM 1513 O O . ASP B 1 96 ? -15.375 17.456 4.397 1.00 14.73 96 ASP B O 1
ATOM 1518 N N . LEU B 1 97 ? -16.584 15.763 5.201 1.00 13.33 97 LEU B N 1
ATOM 1519 C CA . LEU B 1 97 ? -16.031 14.708 4.374 1.00 12.91 97 LEU B CA 1
ATOM 1520 C C . LEU B 1 97 ? -17.090 14.165 3.447 1.00 13.02 97 LEU B C 1
ATOM 1521 O O . LEU B 1 97 ? -18.264 14.098 3.845 1.00 14.83 97 LEU B O 1
ATOM 1526 N N . SER B 1 98 ? -16.701 13.701 2.326 1.00 13.24 98 SER B N 1
ATOM 1527 C CA . SER B 1 98 ? -17.542 12.887 1.440 1.00 13.88 98 SER B CA 1
ATOM 1528 C C . SER B 1 98 ? -17.187 11.419 1.672 1.00 13.40 98 SER B C 1
ATOM 1529 O O . SER B 1 98 ? -15.955 11.099 1.491 1.00 15.52 98 SER B O 1
ATOM 1532 N N . VAL B 1 99 ? -18.067 10.565 2.063 1.00 12.66 99 VAL B N 1
ATOM 1533 C CA . VAL B 1 99 ? -17.762 9.173 2.448 1.00 13.70 99 VAL B CA 1
ATOM 1534 C C . VAL B 1 99 ? -18.629 8.265 1.650 1.00 13.07 99 VAL B C 1
ATOM 1535 O O . VAL B 1 99 ? -19.849 8.479 1.523 1.00 14.87 99 VAL B O 1
ATOM 1539 N N . VAL B 1 100 ? -18.046 7.260 1.038 1.00 13.27 100 VAL B N 1
ATOM 1540 C CA . VAL B 1 100 ? -18.769 6.336 0.208 1.00 13.90 100 VAL B CA 1
ATOM 1541 C C . VAL B 1 100 ? -18.405 4.915 0.540 1.00 13.04 100 VAL B C 1
ATOM 1542 O O . VAL B 1 100 ? -17.200 4.587 0.742 1.00 13.75 100 VAL B O 1
ATOM 1546 N N . LEU B 1 101 ? -19.412 4.076 0.688 1.00 13.23 101 LEU B N 1
ATOM 1547 C CA . LEU B 1 101 ? -19.274 2.651 1.005 1.00 14.33 101 LEU B CA 1
ATOM 1548 C C . LEU B 1 101 ? -19.749 1.874 -0.215 1.00 13.49 101 LEU B C 1
ATOM 1549 O O . LEU B 1 101 ? -20.900 2.076 -0.654 1.00 14.92 101 LEU B O 1
ATOM 1554 N N . THR B 1 102 ? -18.949 1.000 -0.755 1.00 13.94 102 THR B N 1
ATOM 1555 C CA . THR B 1 102 ? -19.313 0.316 -2.026 1.00 14.14 102 THR B CA 1
ATOM 1556 C C . THR B 1 102 ? -20.464 -0.622 -1.804 1.00 13.85 102 THR B C 1
ATOM 1557 O O . THR B 1 102 ? -21.359 -0.694 -2.738 1.00 15.57 102 THR B O 1
ATOM 1561 N N . THR B 1 103 ? -20.537 -1.348 -0.737 1.00 14.08 103 THR B N 1
ATOM 1562 C CA . THR B 1 103 ? -21.609 -2.197 -0.389 1.00 14.46 103 THR B CA 1
ATOM 1563 C C . THR B 1 103 ? -22.123 -1.723 0.934 1.00 14.13 103 THR B C 1
ATOM 1564 O O . THR B 1 103 ? -21.426 -1.897 1.985 1.00 14.43 103 THR B O 1
ATOM 1568 N N . ALA B 1 104 ? -23.296 -1.116 1.008 1.00 14.65 104 ALA B N 1
ATOM 1569 C CA . ALA B 1 104 ? -23.777 -0.498 2.226 1.00 14.01 104 ALA B CA 1
ATOM 1570 C C . ALA B 1 104 ? -24.186 -1.451 3.293 1.00 15.35 104 ALA B C 1
ATOM 1571 O O . ALA B 1 104 ? -24.270 -1.039 4.478 1.00 15.87 104 ALA B O 1
ATOM 1573 N N . SER B 1 105 ? -24.433 -2.712 2.986 1.00 15.55 105 SER B N 1
ATOM 1574 C CA . SER B 1 105 ? -24.776 -3.696 3.962 1.00 17.01 105 SER B CA 1
ATOM 1575 C C . SER B 1 105 ? -23.618 -4.127 4.855 1.00 15.42 105 SER B C 1
ATOM 1576 O O . SER B 1 105 ? -23.796 -4.893 5.770 1.00 17.16 105 SER B O 1
ATOM 1579 N N . LYS B 1 106 ? -22.408 -3.595 4.572 1.00 14.56 106 LYS B N 1
ATOM 1580 C CA . LYS B 1 106 ? -21.241 -3.832 5.408 1.00 13.61 106 LYS B CA 1
ATOM 1581 C C . LYS B 1 106 ? -21.280 -2.783 6.501 1.00 13.82 106 LYS B C 1
ATOM 1582 O O . LYS B 1 106 ? -20.842 -1.646 6.289 1.00 15.08 106 LYS B O 1
ATOM 1588 N N . LYS B 1 107 ? -21.856 -3.151 7.634 1.00 14.15 107 LYS B N 1
ATOM 1589 C CA . LYS B 1 107 ? -22.159 -2.206 8.702 1.00 15.59 107 LYS B CA 1
ATOM 1590 C C . LYS B 1 107 ? -21.086 -2.146 9.780 1.00 14.87 107 LYS B C 1
ATOM 1591 O O . LYS B 1 107 ? -21.327 -1.652 10.902 1.00 16.28 107 LYS B O 1
ATOM 1597 N N . GLN B 1 108 ? -19.891 -2.671 9.452 1.00 13.82 108 GLN B N 1
ATOM 1598 C CA . GLN B 1 108 ? -18.765 -2.659 10.387 1.00 13.13 108 GLN B CA 1
ATOM 1599 C C . GLN B 1 108 ? -18.418 -1.199 10.708 1.00 13.50 108 GLN B C 1
ATOM 1600 O O . GLN B 1 108 ? -18.770 -0.272 10.011 1.00 13.97 108 GLN B O 1
ATOM 1606 N N . THR B 1 109 ? -17.661 -1.017 11.795 1.00 12.67 109 THR B N 1
ATOM 1607 C CA . THR B 1 109 ? -17.276 0.287 12.292 1.00 13.59 109 THR B CA 1
ATOM 1608 C C . THR B 1 109 ? -15.818 0.532 12.041 1.00 12.82 109 THR B C 1
ATOM 1609 O O . THR B 1 109 ? -14.943 -0.231 12.510 1.00 13.18 109 THR B O 1
ATOM 1613 N N . THR B 1 110 ? -15.544 1.598 11.304 1.00 12.15 110 THR B N 1
ATOM 1614 C CA . THR B 1 110 ? -14.160 2.067 11.103 1.00 12.52 110 THR B CA 1
ATOM 1615 C C . THR B 1 110 ? -14.179 3.554 11.412 1.00 11.79 110 THR B C 1
ATOM 1616 O O . THR B 1 110 ? -15.226 4.163 11.619 1.00 12.16 110 THR B O 1
ATOM 1620 N N . GLY B 1 111 ? -12.994 4.170 11.414 1.00 12.44 111 GLY B N 1
ATOM 1621 C CA . GLY B 1 111 ? -12.886 5.553 11.779 1.00 12.40 111 GLY B CA 1
ATOM 1622 C C . GLY B 1 111 ? -11.541 6.142 11.472 1.00 12.09 111 GLY B C 1
ATOM 1623 O O . GLY B 1 111 ? -10.756 5.607 10.661 1.00 12.09 111 GLY B O 1
ATOM 1624 N N . PHE B 1 112 ? -11.296 7.254 12.111 1.00 12.26 112 PHE B N 1
ATOM 1625 C CA . PHE B 1 112 ? -10.088 8.033 11.881 1.00 12.20 112 PHE B CA 1
ATOM 1626 C C . PHE B 1 112 ? -9.682 8.730 13.145 1.00 12.74 112 PHE B C 1
ATOM 1627 O O . PHE B 1 112 ? -10.521 9.017 14.022 1.00 14.61 112 PHE B O 1
ATOM 1635 N N . ASN B 1 113 ? -8.389 9.022 13.246 1.00 13.07 113 ASN B N 1
ATOM 1636 C CA . ASN B 1 113 ? -7.825 9.911 14.239 1.00 13.74 113 ASN B CA 1
ATOM 1637 C C . ASN B 1 113 ? -7.697 11.262 13.742 1.00 13.26 113 ASN B C 1
ATOM 1638 O O . ASN B 1 113 ? -7.308 11.435 12.595 1.00 15.03 113 ASN B O 1
ATOM 1643 N N . ILE B 1 114 ? -8.054 12.275 14.536 1.00 13.57 114 ILE B N 1
ATOM 1644 C CA . ILE B 1 114 ? -7.885 13.683 14.194 1.00 13.82 114 ILE B CA 1
ATOM 1645 C C . ILE B 1 114 ? -6.667 14.175 14.933 1.00 14.26 114 ILE B C 1
ATOM 1646 O O . ILE B 1 114 ? -6.644 14.215 16.178 1.00 16.53 114 ILE B O 1
ATOM 1651 N N . ILE B 1 115 ? -5.624 14.469 14.207 1.00 13.96 115 ILE B N 1
ATOM 1652 C CA . ILE B 1 115 ? -4.278 14.770 14.719 1.00 14.28 115 ILE B CA 1
ATOM 1653 C C . ILE B 1 115 ? -4.061 16.251 14.592 1.00 13.79 115 ILE B C 1
ATOM 1654 O O . ILE B 1 115 ? -4.364 16.879 13.619 1.00 14.16 115 ILE B O 1
ATOM 1659 N N . ALA B 1 116 ? -3.592 16.821 15.732 1.00 15.03 116 ALA B N 1
ATOM 1660 C CA . ALA B 1 116 ? -3.474 18.253 15.939 1.00 16.11 116 ALA B CA 1
ATOM 1661 C C . ALA B 1 116 ? -2.103 18.623 16.491 1.00 14.76 116 ALA B C 1
ATOM 1662 O O . ALA B 1 116 ? -1.557 17.892 17.324 1.00 15.08 116 ALA B O 1
ATOM 1664 N N . ALA B 1 117 ? -1.676 19.801 16.123 1.00 16.20 117 ALA B N 1
ATOM 1665 C CA . ALA B 1 117 ? -0.584 20.386 16.843 1.00 16.63 117 ALA B CA 1
ATOM 1666 C C . ALA B 1 117 ? -0.997 20.844 18.223 1.00 19.12 117 ALA B C 1
ATOM 1667 O O . ALA B 1 117 ? -2.107 21.288 18.428 1.00 17.96 117 ALA B O 1
ATOM 1669 N N . THR B 1 118 ? -0.060 20.765 19.146 1.00 17.90 118 THR B N 1
ATOM 1670 C CA . THR B 1 118 ? -0.203 21.236 20.527 1.00 18.95 118 THR B CA 1
ATOM 1671 C C . THR B 1 118 ? 1.174 21.660 21.045 1.00 22.30 118 THR B C 1
ATOM 1672 O O . THR B 1 118 ? 2.172 21.587 20.359 1.00 25.25 118 THR B O 1
ATOM 1676 N N . SER B 1 119 ? 1.180 22.176 22.264 1.00 27.67 119 SER B N 1
ATOM 1677 C CA . SER B 1 119 ? 2.438 22.516 22.990 1.00 29.30 119 SER B CA 1
ATOM 1678 C C . SER B 1 119 ? 3.146 21.297 23.551 1.00 36.23 119 SER B C 1
ATOM 1679 O O . SER B 1 119 ? 4.336 21.443 23.837 1.00 43.75 119 SER B O 1
#

Secondary structure (DSSP, 8-state):
-EEEEEEEEPP--SSTT--EEEEE-S--TT-EEEEEEEEEEE-TTSSSS--EEEEEESSSEE-EEEE--TTSEEEE--EEEE--TTS-EEEEEEESSTT-----EEEEEEE-/-EEEEEEEEEPP--SSTT--EEEEE-SS-TT-EEEEEEEEEEE-TTSSSS--EEEEEESSEE--EEEE--TTSEEEE--EEEE--TTS-EEEEEEESSTT-----EEEEEEEE-

Radius of gyration: 17.51 Å; Cα contacts (8 Å, |Δi|>4): 694; chains: 2; bounding box: 48×49×29 Å

Sequence (226 aa):
DVRVDKAVNFIKPEVSGVAEIQTVTGLSPSTSYLLTPAFLEQNFQSEAGIYILSATPVEGEGTISINMDPTVTTVSGFIKVKTDTFGTFDLSVVLTTASKKQTTGFNIIAATTDVRVDKAVNFIKPEVSGVAEIQTVTGLSPSTSYLLTPAFLEQNFQSEAGIYILSATPVEGEGTISINMDPTVTTVSGFIKVKTDTFGTFDLSVVLTTASKKQTTGFNIIAATS

Foldseek 3Di:
DKDQPDWDKDDQDDDAPAWDKDKDADAAAFFKKKKFKDDPDWDQVPDDDWWWKKKAWPPWDKIFIATCPVVDGDGDMMTIDTHHRRRMTMMIMHTNDRVRPIIMIITIMGDD/DDKDQPDWDKDDQDDDAFAWDKDKDADAAAFFKWKKFKFDPDKDQVPDDDWWWKKKAWPDWDKIAIATCPVVDGDGDMMIIDTHHRRGMTMMTMHTNDSVRRIIMTITIMHDDD

Organism: NCBI:txid430911

Nearest PDB structures (foldseek):
  5yl0-assembly1_A  TM=1.003E+00  e=3.365E-19  Penaeus vannamei nodavirus
  6ab6-assembly1_C  TM=9.972E-01  e=5.376E-17  Penaeus vannamei nodavirus
  6ab5-assembly1_A  TM=9.929E-01  e=1.813E-16  Penaeus vannamei nodavirus
  5ykv-assembly1_A  TM=8.050E-01  e=2.347E-07  Macrobrachium rosenbergii nodavirus
  6h2b-assembly1_A  TM=8.127E-01  e=8.224E-03  Macrobrachium rosenbergii nodavirus

InterPro domains:
  IPR000937 Icosahedral viral capsid protein, S domain [PF00729] (108-198)
  IPR029053 Viral coat protein subunit [G3DSA:2.60.120.20] (71-252)